Protein AF-0000000084886088 (afdb_homodimer)

Structure (mmCIF, N/CA/C/O backbone):
data_AF-0000000084886088-model_v1
#
loop_
_entity.id
_entity.type
_entity.pdbx_description
1 polymer 'Protein kinase domain-containing protein'
#
loop_
_atom_site.group_PDB
_atom_site.id
_atom_site.type_symbol
_atom_site.label_atom_id
_atom_site.label_alt_id
_atom_site.label_comp_id
_atom_site.label_asym_id
_atom_site.label_entity_id
_atom_site.label_seq_id
_atom_site.pdbx_PDB_ins_code
_atom_site.Cartn_x
_atom_site.Cartn_y
_atom_site.Cartn_z
_atom_site.occupancy
_atom_site.B_iso_or_equiv
_atom_site.auth_seq_id
_atom_site.auth_comp_id
_atom_site.auth_asym_id
_atom_site.auth_atom_id
_atom_site.pdbx_PDB_model_num
ATOM 1 N N . MET A 1 1 ? -26.844 -34.875 -15.969 1 29.02 1 MET A N 1
ATOM 2 C CA . MET A 1 1 ? -25.531 -34.344 -16.359 1 29.02 1 MET A CA 1
ATOM 3 C C . MET A 1 1 ? -24.844 -33.656 -15.188 1 29.02 1 MET A C 1
ATOM 5 O O . MET A 1 1 ? -25.312 -32.625 -14.719 1 29.02 1 MET A O 1
ATOM 9 N N . ALA A 1 2 ? -24.5 -34.438 -14.242 1 31.98 2 ALA A N 1
ATOM 10 C CA . ALA A 1 2 ? -23.875 -34 -13 1 31.98 2 ALA A CA 1
ATOM 11 C C . ALA A 1 2 ? -22.719 -33.031 -13.273 1 31.98 2 ALA A C 1
ATOM 13 O O . ALA A 1 2 ? -21.766 -33.406 -13.969 1 31.98 2 ALA A O 1
ATOM 14 N N . THR A 1 3 ? -23.125 -31.953 -13.703 1 38.62 3 THR A N 1
ATOM 15 C CA . THR A 1 3 ? -22.078 -30.969 -14 1 38.62 3 THR A CA 1
ATOM 16 C C . THR A 1 3 ? -20.969 -31.016 -12.945 1 38.62 3 THR A C 1
ATOM 18 O O . THR A 1 3 ? -21.25 -30.891 -11.75 1 38.62 3 THR A O 1
ATOM 21 N N . LYS A 1 4 ? -20.047 -31.969 -13.102 1 41.41 4 LYS A N 1
ATOM 22 C CA . LYS A 1 4 ? -18.844 -31.969 -12.273 1 41.41 4 LYS A CA 1
ATOM 23 C C . LYS A 1 4 ? -18.344 -30.562 -11.992 1 41.41 4 LYS A C 1
ATOM 25 O O . LYS A 1 4 ? -18.016 -29.828 -12.922 1 41.41 4 LYS A O 1
ATOM 30 N N . ARG A 1 5 ? -19.016 -29.859 -11.164 1 40.84 5 ARG A N 1
ATOM 31 C CA . ARG A 1 5 ? -18.469 -28.641 -10.586 1 40.84 5 ARG A CA 1
ATOM 32 C C . ARG A 1 5 ? -16.953 -28.734 -10.461 1 40.84 5 ARG A C 1
ATOM 34 O O . ARG A 1 5 ? -16.422 -29.766 -10.047 1 40.84 5 ARG A O 1
ATOM 41 N N . PRO A 1 6 ? -16.234 -28.094 -11.383 1 40.72 6 PRO A N 1
ATOM 42 C CA . PRO A 1 6 ? -14.797 -28.203 -11.094 1 40.72 6 PRO A CA 1
ATOM 43 C C . PRO A 1 6 ? -14.492 -28.203 -9.602 1 40.72 6 PRO A C 1
ATOM 45 O O . PRO A 1 6 ? -15.094 -27.422 -8.844 1 40.72 6 PRO A O 1
ATOM 48 N N . LEU A 1 7 ? -14.352 -29.203 -8.844 1 40.66 7 LEU A N 1
ATOM 49 C CA . LEU A 1 7 ? -13.758 -29.297 -7.516 1 40.66 7 LEU A CA 1
ATOM 50 C C . LEU A 1 7 ? -12.648 -28.266 -7.34 1 40.66 7 LEU A C 1
ATOM 52 O O . LEU A 1 7 ? -11.867 -28.344 -6.387 1 40.66 7 LEU A O 1
ATOM 56 N N . PHE A 1 8 ? -12.086 -27.516 -8.281 1 41.94 8 PHE A N 1
ATOM 57 C CA . PHE A 1 8 ? -10.859 -26.719 -8.375 1 41.94 8 PHE A CA 1
ATOM 58 C C . PHE A 1 8 ? -10.828 -25.641 -7.309 1 41.94 8 PHE A C 1
ATOM 60 O O . PHE A 1 8 ? -10.484 -24.484 -7.594 1 41.94 8 PHE A O 1
ATOM 67 N N . HIS A 1 9 ? -11.578 -25.609 -6.371 1 54.09 9 HIS A N 1
ATOM 68 C CA . HIS A 1 9 ? -11.344 -24.719 -5.242 1 54.09 9 HIS A CA 1
ATOM 69 C C . HIS A 1 9 ? -9.844 -24.516 -5.004 1 54.09 9 HIS A C 1
ATOM 71 O O . HIS A 1 9 ? -9.398 -23.391 -4.793 1 54.09 9 HIS A O 1
ATOM 77 N N . GLY A 1 10 ? -9.086 -25.75 -5.027 1 55.69 10 GLY A N 1
ATOM 78 C CA . GLY A 1 10 ? -7.633 -25.781 -4.93 1 55.69 10 GLY A CA 1
ATOM 79 C C . GLY A 1 10 ? -6.941 -24.984 -6.02 1 55.69 10 GLY A C 1
ATOM 80 O O . GLY A 1 10 ? -5.914 -24.344 -5.773 1 55.69 10 GLY A O 1
ATOM 81 N N . ASP A 1 11 ? -7.648 -24.75 -7.195 1 71.19 11 ASP A N 1
ATOM 82 C CA . ASP A 1 11 ? -7.086 -24.078 -8.359 1 71.19 11 ASP A CA 1
ATOM 83 C C . ASP A 1 11 ? -7.094 -22.562 -8.172 1 71.19 11 ASP A C 1
ATOM 85 O O . ASP A 1 11 ? -6.141 -21.875 -8.547 1 71.19 11 ASP A O 1
ATOM 89 N N . SER A 1 12 ? -8.109 -22.219 -7.289 1 78.5 12 SER A N 1
ATOM 90 C CA . SER A 1 12 ? -8.18 -20.781 -7.062 1 78.5 12 SER A CA 1
ATOM 91 C C . SER A 1 12 ? -7.062 -20.312 -6.141 1 78.5 12 SER A C 1
ATOM 93 O O . SER A 1 12 ? -6.445 -19.281 -6.387 1 78.5 12 SER A O 1
ATOM 95 N N . GLU A 1 13 ? -6.805 -21.188 -5.121 1 82.88 13 GLU A N 1
ATOM 96 C CA . GLU A 1 13 ? -5.742 -20.844 -4.184 1 82.88 13 GLU A CA 1
ATOM 97 C C . GLU A 1 13 ? -4.375 -20.859 -4.863 1 82.88 13 GLU A C 1
ATOM 99 O O . GLU A 1 13 ? -3.547 -19.984 -4.637 1 82.88 13 GLU A O 1
ATOM 104 N N . ILE A 1 14 ? -4.191 -21.891 -5.621 1 83.75 14 ILE A N 1
ATOM 105 C CA . ILE A 1 14 ? -2.936 -22 -6.359 1 83.75 14 ILE A CA 1
ATOM 106 C C . ILE A 1 14 ? -2.814 -20.859 -7.359 1 83.75 14 ILE A C 1
ATOM 108 O O . ILE A 1 14 ? -1.748 -20.25 -7.484 1 83.75 14 ILE A O 1
ATOM 112 N N . ASP A 1 15 ? -3.963 -20.609 -8 1 84.44 15 ASP A N 1
ATOM 113 C CA . ASP A 1 15 ? -3.955 -19.5 -8.945 1 84.44 15 ASP A CA 1
ATOM 114 C C . ASP A 1 15 ? -3.566 -18.203 -8.25 1 84.44 15 ASP A C 1
ATOM 116 O O . ASP A 1 15 ? -2.82 -17.391 -8.812 1 84.44 15 ASP A O 1
ATOM 120 N N . GLN A 1 16 ? -4.031 -18.062 -7.098 1 86.19 16 GLN A N 1
ATOM 121 C CA . GLN A 1 16 ? -3.709 -16.875 -6.316 1 86.19 16 GLN A CA 1
ATOM 122 C C . GLN A 1 16 ? -2.23 -16.844 -5.938 1 86.19 16 GLN A C 1
ATOM 124 O O . GLN A 1 16 ? -1.58 -15.797 -6.039 1 86.19 16 GLN A O 1
ATOM 129 N N . LEU A 1 17 ? -1.776 -17.969 -5.574 1 89.25 17 LEU A N 1
ATOM 130 C CA . LEU A 1 17 ? -0.365 -18.062 -5.215 1 89.25 17 LEU A CA 1
ATOM 131 C C . LEU A 1 17 ? 0.52 -17.734 -6.414 1 89.25 17 LEU A C 1
ATOM 133 O O . LEU A 1 17 ? 1.507 -17 -6.281 1 89.25 17 LEU A O 1
ATOM 137 N N . PHE A 1 18 ? 0.152 -18.203 -7.516 1 87.31 18 PHE A N 1
ATOM 138 C CA . PHE A 1 18 ? 0.937 -17.938 -8.719 1 87.31 18 PHE A CA 1
ATOM 139 C C . PHE A 1 18 ? 0.881 -16.469 -9.086 1 87.31 18 PHE A C 1
ATOM 141 O O . PHE A 1 18 ? 1.89 -15.891 -9.5 1 87.31 18 PHE A O 1
ATOM 148 N N . ARG A 1 19 ? -0.238 -15.906 -8.945 1 86.88 19 ARG A N 1
ATOM 149 C CA . ARG A 1 19 ? -0.379 -14.477 -9.211 1 86.88 19 ARG A CA 1
ATOM 150 C C . ARG A 1 19 ? 0.552 -13.664 -8.32 1 86.88 19 ARG A C 1
ATOM 152 O O . ARG A 1 19 ? 1.263 -12.773 -8.797 1 86.88 19 ARG A O 1
ATOM 159 N N . ILE A 1 20 ? 0.584 -13.961 -7.113 1 92.31 20 ILE A N 1
ATOM 160 C CA . ILE A 1 20 ? 1.414 -13.242 -6.148 1 92.31 20 ILE A CA 1
ATOM 161 C C . ILE A 1 20 ? 2.889 -13.461 -6.477 1 92.31 20 ILE A C 1
ATOM 163 O O . ILE A 1 20 ? 3.668 -12.508 -6.527 1 92.31 20 ILE A O 1
ATOM 167 N N . PHE A 1 21 ? 3.211 -14.742 -6.75 1 92.31 21 PHE A N 1
ATOM 168 C CA . PHE A 1 21 ? 4.609 -15.062 -7.012 1 92.31 21 PHE A CA 1
ATOM 169 C C . PHE A 1 21 ? 5.078 -14.406 -8.305 1 92.31 21 PHE A C 1
ATOM 171 O O . PHE A 1 21 ? 6.234 -13.984 -8.406 1 92.31 21 PHE A O 1
ATOM 178 N N . ARG A 1 22 ? 4.238 -14.336 -9.234 1 90.56 22 ARG A N 1
ATOM 179 C CA . ARG A 1 22 ? 4.59 -13.688 -10.492 1 90.56 22 ARG A CA 1
ATOM 180 C C . ARG A 1 22 ? 4.871 -12.203 -10.297 1 90.56 22 ARG A C 1
ATOM 182 O O . ARG A 1 22 ? 5.816 -11.664 -10.875 1 90.56 22 ARG A O 1
ATOM 189 N N . VAL A 1 23 ? 4.07 -11.594 -9.555 1 93.88 23 VAL A N 1
ATOM 190 C CA . VAL A 1 23 ? 4.168 -10.148 -9.367 1 93.88 23 VAL A CA 1
ATOM 191 C C . VAL A 1 23 ? 5.309 -9.828 -8.398 1 93.88 23 VAL A C 1
ATOM 193 O O . VAL A 1 23 ? 6.086 -8.898 -8.633 1 93.88 23 VAL A O 1
ATOM 196 N N . LEU A 1 24 ? 5.473 -10.641 -7.332 1 95 24 LEU A N 1
ATOM 197 C CA . LEU A 1 24 ? 6.379 -10.25 -6.258 1 95 24 LEU A CA 1
ATOM 198 C C . LEU A 1 24 ? 7.641 -11.109 -6.27 1 95 24 LEU A C 1
ATOM 200 O O . LEU A 1 24 ? 8.609 -10.797 -5.578 1 95 24 LEU A O 1
ATOM 204 N N . GLY A 1 25 ? 7.605 -12.141 -7.031 1 93.81 25 GLY A N 1
ATOM 205 C CA . GLY A 1 25 ? 8.664 -13.133 -6.988 1 93.81 25 GLY A CA 1
ATOM 206 C C . GLY A 1 25 ? 8.359 -14.289 -6.059 1 93.81 25 GLY A C 1
ATOM 207 O O . GLY A 1 25 ? 7.637 -14.133 -5.074 1 93.81 25 GLY A O 1
ATOM 208 N N . THR A 1 26 ? 8.828 -15.414 -6.434 1 94.25 26 THR A N 1
ATOM 209 C CA . THR A 1 26 ? 8.641 -16.594 -5.586 1 94.25 26 THR A CA 1
ATOM 210 C C . THR A 1 26 ? 9.414 -16.438 -4.281 1 94.25 26 THR A C 1
ATOM 212 O O . THR A 1 26 ? 10.641 -16.328 -4.293 1 94.25 26 THR A O 1
ATOM 215 N N . PRO A 1 27 ? 8.719 -16.516 -3.197 1 93.88 27 PRO A N 1
ATOM 216 C CA . PRO A 1 27 ? 9.414 -16.281 -1.93 1 93.88 27 PRO A CA 1
ATOM 217 C C . PRO A 1 27 ? 10.117 -17.547 -1.407 1 93.88 27 PRO A C 1
ATOM 219 O O . PRO A 1 27 ? 9.75 -18.656 -1.788 1 93.88 27 PRO A O 1
ATOM 222 N N . THR A 1 28 ? 11.148 -17.328 -0.635 1 93 28 THR A N 1
ATOM 223 C CA . THR A 1 28 ? 11.711 -18.359 0.225 1 93 28 THR A CA 1
ATOM 224 C C . THR A 1 28 ? 11.102 -18.281 1.623 1 93 28 THR A C 1
ATOM 226 O O . THR A 1 28 ? 10.344 -17.375 1.933 1 93 28 THR A O 1
ATOM 229 N N . ASP A 1 29 ? 11.5 -19.219 2.422 1 93.06 29 ASP A N 1
ATOM 230 C CA . ASP A 1 29 ? 11 -19.219 3.791 1 93.06 29 ASP A CA 1
ATOM 231 C C . ASP A 1 29 ? 11.523 -18.016 4.578 1 93.06 29 ASP A C 1
ATOM 233 O O . ASP A 1 29 ? 10.906 -17.594 5.555 1 93.06 29 ASP A O 1
ATOM 237 N N . ASP A 1 30 ? 12.578 -17.406 4.172 1 93.56 30 ASP A N 1
ATOM 238 C CA . ASP A 1 30 ? 13.117 -16.219 4.824 1 93.56 30 ASP A CA 1
ATOM 239 C C . ASP A 1 30 ? 12.242 -15 4.559 1 93.56 30 ASP A C 1
ATOM 241 O O . ASP A 1 30 ? 12.102 -14.133 5.422 1 93.56 30 ASP A O 1
ATOM 245 N N . ILE A 1 31 ? 11.633 -14.984 3.43 1 90.94 31 ILE A N 1
ATOM 246 C CA . ILE A 1 31 ? 10.852 -13.828 2.982 1 90.94 31 ILE A CA 1
ATOM 247 C C . ILE A 1 31 ? 9.406 -13.984 3.443 1 90.94 31 ILE A C 1
ATOM 249 O O . ILE A 1 31 ? 8.797 -13.023 3.924 1 90.94 31 ILE A O 1
ATOM 253 N N . TRP A 1 32 ? 8.969 -15.156 3.266 1 92.88 32 TRP A N 1
ATOM 254 C CA . TRP A 1 32 ? 7.621 -15.508 3.693 1 92.88 32 TRP A CA 1
ATOM 255 C C . TRP A 1 32 ? 7.621 -16.797 4.5 1 92.88 32 TRP A C 1
ATOM 257 O O . TRP A 1 32 ? 7.445 -17.891 3.943 1 92.88 32 TRP A O 1
ATOM 267 N N . PRO A 1 33 ? 7.75 -16.609 5.754 1 91.19 33 PRO A N 1
ATOM 268 C CA . PRO A 1 33 ? 7.867 -17.797 6.594 1 91.19 33 PRO A CA 1
ATOM 269 C C . PRO A 1 33 ? 6.656 -18.719 6.473 1 91.19 33 PRO A C 1
ATOM 271 O O . PRO A 1 33 ? 5.52 -18.297 6.688 1 91.19 33 PRO A O 1
ATOM 274 N N . GLY A 1 34 ? 6.922 -20.062 6.145 1 90.56 34 GLY A N 1
ATOM 275 C CA . GLY A 1 34 ? 5.863 -21.047 6.043 1 90.56 34 GLY A CA 1
ATOM 276 C C . GLY A 1 34 ? 5.344 -21.234 4.629 1 90.56 34 GLY A C 1
ATOM 277 O O . GLY A 1 34 ? 4.43 -22.031 4.395 1 90.56 34 GLY A O 1
ATOM 278 N N . VAL A 1 35 ? 5.914 -20.453 3.758 1 90.25 35 VAL A N 1
ATOM 279 C CA . VAL A 1 35 ? 5.414 -20.5 2.387 1 90.25 35 VAL A CA 1
ATOM 280 C C . VAL A 1 35 ? 5.535 -21.922 1.84 1 90.25 35 VAL A C 1
ATOM 282 O O . VAL A 1 35 ? 4.637 -22.406 1.147 1 90.25 35 VAL A O 1
ATOM 285 N N . THR A 1 36 ? 6.562 -22.672 2.174 1 90.06 36 THR A N 1
ATOM 286 C CA . THR A 1 36 ? 6.793 -24.016 1.646 1 90.06 36 THR A CA 1
ATOM 287 C C . THR A 1 36 ? 5.945 -25.031 2.389 1 90.06 36 THR A C 1
ATOM 289 O O . THR A 1 36 ? 5.902 -26.203 2.004 1 90.06 36 THR A O 1
ATOM 292 N N . GLN A 1 37 ? 5.293 -24.594 3.406 1 91.62 37 GLN A N 1
ATOM 293 C CA . GLN A 1 37 ? 4.449 -25.484 4.188 1 91.62 37 GLN A CA 1
ATOM 294 C C . GLN A 1 37 ? 2.979 -25.328 3.809 1 91.62 37 GLN A C 1
ATOM 296 O O . GLN A 1 37 ? 2.119 -26.047 4.332 1 91.62 37 GLN A O 1
ATOM 301 N N . LEU A 1 38 ? 2.809 -24.438 2.979 1 87.5 38 LEU A N 1
ATOM 302 C CA . LEU A 1 38 ? 1.43 -24.25 2.537 1 87.5 38 LEU A CA 1
ATOM 303 C C . LEU A 1 38 ? 0.883 -25.531 1.908 1 87.5 38 LEU A C 1
ATOM 305 O O . LEU A 1 38 ? 1.614 -26.266 1.23 1 87.5 38 LEU A O 1
ATOM 309 N N . LYS A 1 39 ? -0.358 -25.828 2.135 1 86.06 39 LYS A N 1
ATOM 310 C CA . LYS A 1 39 ? -1.009 -27.062 1.687 1 86.06 39 LYS A CA 1
ATOM 311 C C . LYS A 1 39 ? -0.862 -27.234 0.178 1 86.06 39 LYS A C 1
ATOM 313 O O . LYS A 1 39 ? -0.61 -28.344 -0.297 1 86.06 39 LYS A O 1
ATOM 318 N N . ASP A 1 40 ? -0.933 -26.172 -0.589 1 81 40 ASP A N 1
ATOM 319 C CA . ASP A 1 40 ? -0.96 -26.281 -2.045 1 81 40 ASP A CA 1
ATOM 320 C C . ASP A 1 40 ? 0.394 -25.922 -2.648 1 81 40 ASP A C 1
ATOM 322 O O . ASP A 1 40 ? 0.543 -25.875 -3.871 1 81 40 ASP A O 1
ATOM 326 N N . TYR A 1 41 ? 1.277 -25.734 -1.792 1 85.19 41 TYR A N 1
ATOM 327 C CA . TYR A 1 41 ? 2.59 -25.375 -2.326 1 85.19 41 TYR A CA 1
ATOM 328 C C . TYR A 1 41 ? 3.314 -26.609 -2.842 1 85.19 41 TYR A C 1
ATOM 330 O O . TYR A 1 41 ? 3.346 -27.656 -2.17 1 85.19 41 TYR A O 1
ATOM 338 N N . LYS A 1 42 ? 3.846 -26.531 -4.047 1 84.31 42 LYS A N 1
ATOM 339 C CA . LYS A 1 42 ? 4.668 -27.594 -4.629 1 84.31 42 LYS A CA 1
ATOM 340 C C . LYS A 1 42 ? 6.008 -27.047 -5.113 1 84.31 42 LYS A C 1
ATOM 342 O O . LYS A 1 42 ? 6.07 -25.938 -5.664 1 84.31 42 LYS A O 1
ATOM 347 N N . GLN A 1 43 ? 7.031 -27.891 -4.93 1 84.25 43 GLN A N 1
ATOM 348 C CA . GLN A 1 43 ? 8.367 -27.484 -5.344 1 84.25 43 GLN A CA 1
ATOM 349 C C . GLN A 1 43 ? 8.477 -27.406 -6.867 1 84.25 43 GLN A C 1
ATOM 351 O O . GLN A 1 43 ? 9.375 -26.75 -7.398 1 84.25 43 GLN A O 1
ATOM 356 N N . THR A 1 44 ? 7.531 -28.062 -7.527 1 85.62 44 THR A N 1
ATOM 357 C CA . THR A 1 44 ? 7.582 -28.109 -8.984 1 85.62 44 THR A CA 1
ATOM 358 C C . THR A 1 44 ? 6.91 -26.891 -9.594 1 85.62 44 THR A C 1
ATOM 360 O O . THR A 1 44 ? 6.918 -26.703 -10.812 1 85.62 44 THR A O 1
ATOM 363 N N . PHE A 1 45 ? 6.375 -26.016 -8.766 1 84.25 45 PHE A N 1
ATOM 364 C CA . PHE A 1 45 ? 5.734 -24.797 -9.258 1 84.25 45 PHE A CA 1
ATOM 365 C C . PHE A 1 45 ? 6.746 -23.906 -9.969 1 84.25 45 PHE A C 1
ATOM 367 O O . PHE A 1 45 ? 7.918 -23.859 -9.594 1 84.25 45 PHE A O 1
ATOM 374 N N . PRO A 1 46 ? 6.184 -23.25 -11.031 1 88.75 46 PRO A N 1
ATOM 375 C CA . PRO A 1 46 ? 7.043 -22.219 -11.602 1 88.75 46 PRO A CA 1
ATOM 376 C C . PRO A 1 46 ? 7.562 -21.234 -10.562 1 88.75 46 PRO A C 1
ATOM 378 O O . PRO A 1 46 ? 6.836 -20.875 -9.625 1 88.75 46 PRO A O 1
ATOM 381 N N . LYS A 1 47 ? 8.836 -20.875 -10.75 1 90.94 47 LYS A N 1
ATOM 382 C CA . LYS A 1 47 ? 9.453 -19.922 -9.852 1 90.94 47 LYS A CA 1
ATOM 383 C C . LYS A 1 47 ? 9.875 -18.656 -10.602 1 90.94 47 LYS A C 1
ATOM 385 O O . LYS A 1 47 ? 10.414 -18.734 -11.711 1 90.94 47 LYS A O 1
ATOM 390 N N . TRP A 1 48 ? 9.516 -17.547 -10.008 1 92 48 TRP A N 1
ATOM 391 C CA . TRP A 1 48 ? 9.938 -16.234 -10.508 1 92 48 TRP A CA 1
ATOM 392 C C . TRP A 1 48 ? 10.992 -15.617 -9.602 1 92 48 TRP A C 1
ATOM 394 O O . TRP A 1 48 ? 10.758 -15.43 -8.406 1 92 48 TRP A O 1
ATOM 404 N N . LYS A 1 49 ? 12.141 -15.297 -10.102 1 86.75 49 LYS A N 1
ATOM 405 C CA . LYS A 1 49 ? 13.234 -14.758 -9.305 1 86.75 49 LYS A CA 1
ATOM 406 C C . LYS A 1 49 ? 12.93 -13.336 -8.836 1 86.75 49 LYS A C 1
ATOM 408 O O . LYS A 1 49 ? 13.141 -13.008 -7.668 1 86.75 49 LYS A O 1
ATOM 413 N N . LYS A 1 50 ? 12.531 -12.531 -9.836 1 86.56 50 LYS A N 1
ATOM 414 C CA . LYS A 1 50 ? 12.141 -11.164 -9.516 1 86.56 50 LYS A CA 1
ATOM 415 C C . LYS A 1 50 ? 10.68 -10.914 -9.898 1 86.56 50 LYS A C 1
ATOM 417 O O . LYS A 1 50 ? 10.211 -11.398 -10.93 1 86.56 50 LYS A O 1
ATOM 422 N N . GLY A 1 51 ? 10.148 -10.234 -9.102 1 85.94 51 GLY A N 1
ATOM 423 C CA . GLY A 1 51 ? 8.766 -9.891 -9.422 1 85.94 51 GLY A CA 1
ATOM 424 C C . GLY A 1 51 ? 8.641 -8.961 -10.609 1 85.94 51 GLY A C 1
ATOM 425 O O . GLY A 1 51 ? 9.617 -8.312 -11 1 85.94 51 GLY A O 1
ATOM 426 N N . SER A 1 52 ? 7.539 -8.969 -11.25 1 89.38 52 SER A N 1
ATOM 427 C CA . SER A 1 52 ? 7.25 -8.141 -12.422 1 89.38 52 SER A CA 1
ATOM 428 C C . SER A 1 52 ? 6.23 -7.055 -12.086 1 89.38 52 SER A C 1
ATOM 430 O O . SER A 1 52 ? 5.352 -6.75 -12.898 1 89.38 52 SER A O 1
ATOM 432 N N . LEU A 1 53 ? 6.395 -6.527 -10.922 1 92.38 53 LEU A N 1
ATOM 433 C CA . LEU A 1 53 ? 5.402 -5.527 -10.531 1 92.38 53 LEU A CA 1
ATOM 434 C C . LEU A 1 53 ? 5.301 -4.426 -11.578 1 92.38 53 LEU A C 1
ATOM 436 O O . LEU A 1 53 ? 4.199 -3.998 -11.93 1 92.38 53 LEU A O 1
ATOM 440 N N . CYS A 1 54 ? 6.398 -3.996 -12.109 1 88.69 54 CYS A N 1
ATOM 441 C CA . CYS A 1 54 ? 6.438 -2.938 -13.109 1 88.69 54 CYS A CA 1
ATOM 442 C C . CYS A 1 54 ? 5.617 -3.312 -14.336 1 88.69 54 CYS A C 1
ATOM 444 O O . CYS A 1 54 ? 4.961 -2.457 -14.93 1 88.69 54 CYS A O 1
ATOM 446 N N . ASP A 1 55 ? 5.617 -4.578 -14.641 1 87.62 55 ASP A N 1
ATOM 447 C CA . ASP A 1 55 ? 4.898 -5.059 -15.82 1 87.62 55 ASP A CA 1
ATOM 448 C C . ASP A 1 55 ? 3.424 -5.289 -15.508 1 87.62 55 ASP A C 1
ATOM 450 O O . ASP A 1 55 ? 2.605 -5.426 -16.422 1 87.62 55 ASP A O 1
ATOM 454 N N . SER A 1 56 ? 3.182 -5.309 -14.312 1 87.25 56 SER A N 1
ATOM 455 C CA . SER A 1 56 ? 1.84 -5.699 -13.891 1 87.25 56 SER A CA 1
ATOM 456 C C . SER A 1 56 ? 0.972 -4.477 -13.617 1 87.25 56 SER A C 1
ATOM 458 O O . SER A 1 56 ? -0.23 -4.605 -13.375 1 87.25 56 SER A O 1
ATOM 460 N N . VAL A 1 57 ? 1.623 -3.383 -13.555 1 87.06 57 VAL A N 1
ATOM 461 C CA . VAL A 1 57 ? 0.879 -2.178 -13.203 1 87.06 57 VAL A CA 1
ATOM 462 C C . VAL A 1 57 ? 0.726 -1.288 -14.438 1 87.06 57 VAL A C 1
ATOM 464 O O . VAL A 1 57 ? 1.574 -1.304 -15.336 1 87.06 57 VAL A O 1
ATOM 467 N N . LYS A 1 58 ? -0.432 -0.603 -14.461 1 76.81 58 LYS A N 1
ATOM 468 C CA . LYS A 1 58 ? -0.723 0.315 -15.562 1 76.81 58 LYS A CA 1
ATOM 469 C C . LYS A 1 58 ? -0.701 1.765 -15.086 1 76.81 58 LYS A C 1
ATOM 471 O O . LYS A 1 58 ? -1.165 2.068 -13.984 1 76.81 58 LYS A O 1
ATOM 476 N N . ASN A 1 59 ? -0.117 2.617 -15.922 1 79.56 59 ASN A N 1
ATOM 477 C CA . ASN A 1 59 ? -0.215 4.062 -15.75 1 79.56 59 ASN A CA 1
ATOM 478 C C . ASN A 1 59 ? 0.374 4.508 -14.414 1 79.56 59 ASN A C 1
ATOM 480 O O . ASN A 1 59 ? -0.189 5.371 -13.742 1 79.56 59 ASN A O 1
ATOM 484 N N . LEU A 1 60 ? 1.335 3.811 -14.031 1 86.38 60 LEU A N 1
ATOM 485 C CA . LEU A 1 60 ? 2.016 4.195 -12.797 1 86.38 60 LEU A CA 1
ATOM 486 C C . LEU A 1 60 ? 3.484 4.504 -13.062 1 86.38 60 LEU A C 1
ATOM 488 O O . LEU A 1 60 ? 4.184 3.717 -13.695 1 86.38 60 LEU A O 1
ATOM 492 N N . GLY A 1 61 ? 3.912 5.664 -12.742 1 89.5 61 GLY A N 1
ATOM 493 C CA . GLY A 1 61 ? 5.305 6.043 -12.914 1 89.5 61 GLY A CA 1
ATOM 494 C C . GLY A 1 61 ? 6.242 5.316 -11.969 1 89.5 61 GLY A C 1
ATOM 495 O O . GLY A 1 61 ? 5.809 4.465 -11.188 1 89.5 61 GLY A O 1
ATOM 496 N N . GLU A 1 62 ? 7.5 5.629 -12.055 1 92.81 62 GLU A N 1
ATOM 497 C CA . GLU A 1 62 ? 8.547 4.957 -11.289 1 92.81 62 GLU A CA 1
ATOM 498 C C . GLU A 1 62 ? 8.312 5.109 -9.781 1 92.81 62 GLU A C 1
ATOM 500 O O . GLU A 1 62 ? 8.461 4.145 -9.031 1 92.81 62 GLU A O 1
ATOM 505 N N . ASP A 1 63 ? 7.934 6.289 -9.375 1 93.88 63 ASP A N 1
ATOM 506 C CA . ASP A 1 63 ? 7.688 6.523 -7.953 1 93.88 63 ASP A CA 1
ATOM 507 C C . ASP A 1 63 ? 6.473 5.734 -7.469 1 93.88 63 ASP A C 1
ATOM 509 O O . ASP A 1 63 ? 6.469 5.219 -6.352 1 93.88 63 ASP A O 1
ATOM 513 N N . GLY A 1 64 ? 5.488 5.719 -8.273 1 94.12 64 GLY A N 1
ATOM 514 C CA . GLY A 1 64 ? 4.309 4.949 -7.91 1 94.12 64 GLY A CA 1
ATOM 515 C C . GLY A 1 64 ? 4.586 3.463 -7.781 1 94.12 64 GLY A C 1
ATOM 516 O O . GLY A 1 64 ? 4.102 2.816 -6.848 1 94.12 64 GLY A O 1
ATOM 517 N N . ILE A 1 65 ? 5.395 2.969 -8.711 1 94.44 65 ILE A N 1
ATOM 518 C CA . ILE A 1 65 ? 5.773 1.561 -8.672 1 94.44 65 ILE A CA 1
ATOM 519 C C . ILE A 1 65 ? 6.594 1.284 -7.414 1 94.44 65 ILE A C 1
ATOM 521 O O . ILE A 1 65 ? 6.379 0.279 -6.73 1 94.44 65 ILE A O 1
ATOM 525 N N . ASP A 1 66 ? 7.508 2.158 -7.148 1 96.38 66 ASP A N 1
ATOM 526 C CA . ASP A 1 66 ? 8.328 1.996 -5.949 1 96.38 66 ASP A CA 1
ATOM 527 C C . ASP A 1 66 ? 7.461 1.995 -4.688 1 96.38 66 ASP A C 1
ATOM 529 O O . ASP A 1 66 ? 7.641 1.153 -3.807 1 96.38 66 ASP A O 1
ATOM 533 N N . LEU A 1 67 ? 6.527 2.918 -4.578 1 96.38 67 LEU A N 1
ATOM 534 C CA . LEU A 1 67 ? 5.617 2.984 -3.439 1 96.38 67 LEU A CA 1
ATOM 535 C C . LEU A 1 67 ? 4.812 1.693 -3.311 1 96.38 67 LEU A C 1
ATOM 537 O O . LEU A 1 67 ? 4.723 1.12 -2.223 1 96.38 67 LEU A O 1
ATOM 541 N N . LEU A 1 68 ? 4.309 1.277 -4.418 1 96.19 68 LEU A N 1
ATOM 542 C CA . LEU A 1 68 ? 3.477 0.079 -4.402 1 96.19 68 LEU A CA 1
ATOM 543 C C . LEU A 1 68 ? 4.293 -1.144 -3.992 1 96.19 68 LEU A C 1
ATOM 545 O O . LEU A 1 68 ? 3.799 -2.008 -3.262 1 96.19 68 LEU A O 1
ATOM 549 N N . ALA A 1 69 ? 5.473 -1.257 -4.461 1 96.69 69 ALA A N 1
ATOM 550 C CA . ALA A 1 69 ? 6.359 -2.355 -4.086 1 96.69 69 ALA A CA 1
ATOM 551 C C . ALA A 1 69 ? 6.57 -2.402 -2.576 1 96.69 69 ALA A C 1
ATOM 553 O O . ALA A 1 69 ? 6.598 -3.482 -1.98 1 96.69 69 ALA A O 1
ATOM 554 N N . LYS A 1 70 ? 6.66 -1.29 -2 1 97.81 70 LYS A N 1
ATOM 555 C CA . LYS A 1 70 ? 6.887 -1.209 -0.56 1 97.81 70 LYS A CA 1
ATOM 556 C C . LYS A 1 70 ? 5.609 -1.532 0.214 1 97.81 70 LYS A C 1
ATOM 558 O O . LYS A 1 70 ? 5.672 -2.025 1.342 1 97.81 70 LYS A O 1
ATOM 563 N N . CYS A 1 71 ? 4.551 -1.243 -0.388 1 97.75 71 CYS A N 1
ATOM 564 C CA . CYS A 1 71 ? 3.26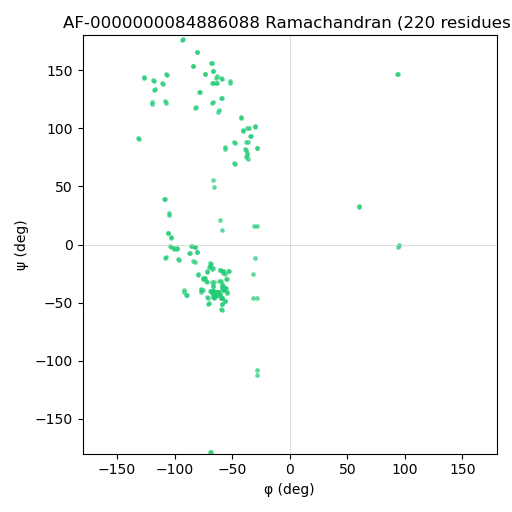6 -1.555 0.228 1 97.75 71 CYS A CA 1
ATOM 565 C C . CYS A 1 71 ? 2.98 -3.051 0.168 1 97.75 71 CYS A C 1
ATOM 567 O O . CYS A 1 71 ? 2.305 -3.594 1.044 1 97.75 71 CYS A O 1
ATOM 569 N N . LEU A 1 72 ? 3.469 -3.768 -0.795 1 96.75 72 LEU A N 1
ATOM 570 C CA . LEU A 1 72 ? 3.053 -5.137 -1.076 1 96.75 72 LEU A CA 1
ATOM 571 C C . LEU A 1 72 ? 4.113 -6.133 -0.615 1 96.75 72 LEU A C 1
ATOM 573 O O . LEU A 1 72 ? 4.172 -7.258 -1.114 1 96.75 72 LEU A O 1
ATOM 577 N N . VAL A 1 73 ? 4.883 -5.793 0.315 1 95.56 73 VAL A N 1
ATOM 578 C CA . VAL A 1 73 ? 5.863 -6.715 0.873 1 95.56 73 VAL A CA 1
ATOM 579 C C . VAL A 1 73 ? 5.148 -7.859 1.591 1 95.56 73 VAL A C 1
ATOM 581 O O . VAL A 1 73 ? 4.164 -7.633 2.297 1 95.56 73 VAL A O 1
ATOM 584 N N . TYR A 1 74 ? 5.688 -9.148 1.403 1 93.75 74 TYR A N 1
ATOM 585 C CA . TYR A 1 74 ? 5.07 -10.344 1.961 1 93.75 74 TYR A CA 1
ATOM 586 C C . TYR A 1 74 ? 4.906 -10.219 3.471 1 93.75 74 TYR A C 1
ATOM 588 O O . TYR A 1 74 ? 3.842 -10.523 4.012 1 93.75 74 TYR A O 1
ATOM 596 N N . ASN A 1 75 ? 5.965 -9.828 4.098 1 92.62 75 ASN A N 1
ATOM 597 C CA . ASN A 1 75 ? 5.953 -9.695 5.551 1 92.62 75 ASN A CA 1
ATOM 598 C C . ASN A 1 75 ? 5.328 -8.367 5.984 1 92.62 75 ASN A C 1
ATOM 600 O O . ASN A 1 75 ? 5.879 -7.301 5.723 1 92.62 75 ASN A O 1
ATOM 604 N N . PRO A 1 76 ? 4.285 -8.469 6.684 1 93.81 76 PRO A N 1
ATOM 605 C CA . PRO A 1 76 ? 3.604 -7.227 7.066 1 93.81 76 PRO A CA 1
ATOM 606 C C . PRO A 1 76 ? 4.48 -6.309 7.91 1 93.81 76 PRO A C 1
ATOM 608 O O . PRO A 1 76 ? 4.344 -5.086 7.848 1 93.81 76 PRO A O 1
ATOM 611 N N . ALA A 1 77 ? 5.371 -6.902 8.703 1 92.44 77 ALA A N 1
ATOM 612 C CA . ALA A 1 77 ? 6.227 -6.109 9.586 1 92.44 77 ALA A CA 1
ATOM 613 C C . ALA A 1 77 ? 7.242 -5.301 8.789 1 92.44 77 ALA A C 1
ATOM 615 O O . ALA A 1 77 ? 7.824 -4.34 9.297 1 92.44 77 ALA A O 1
ATOM 616 N N . LYS A 1 78 ? 7.441 -5.633 7.543 1 94.62 78 LYS A N 1
ATOM 617 C CA . LYS A 1 78 ? 8.422 -4.957 6.695 1 94.62 78 LYS A CA 1
ATOM 618 C C . LYS A 1 78 ? 7.738 -4.004 5.719 1 94.62 78 LYS A C 1
ATOM 620 O O . LYS A 1 78 ? 8.406 -3.346 4.914 1 94.62 78 LYS A O 1
ATOM 625 N N . ARG A 1 79 ? 6.395 -3.977 5.781 1 96.62 79 ARG A N 1
ATOM 626 C CA . ARG A 1 79 ? 5.641 -3.096 4.898 1 96.62 79 ARG A CA 1
ATOM 627 C C . ARG A 1 79 ? 5.762 -1.641 5.34 1 96.62 79 ARG A C 1
ATOM 629 O O . ARG A 1 79 ? 5.871 -1.356 6.531 1 96.62 79 ARG A O 1
ATOM 636 N N . ILE A 1 80 ? 5.742 -0.831 4.371 1 97.44 80 ILE A N 1
ATOM 637 C CA . ILE A 1 80 ? 5.801 0.604 4.633 1 97.44 80 ILE A CA 1
ATOM 638 C C . ILE A 1 80 ? 4.559 1.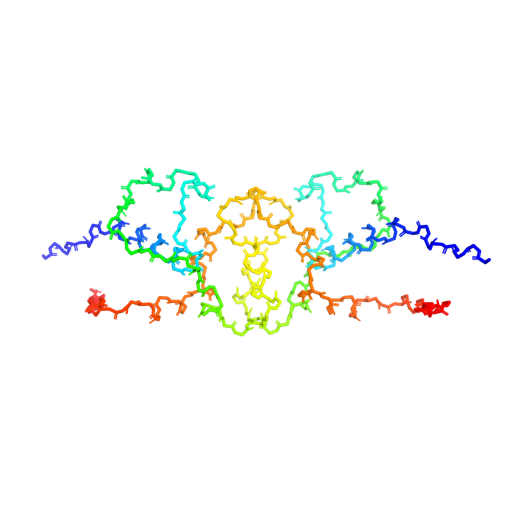035 5.41 1 97.44 80 ILE A C 1
ATOM 640 O O . ILE A 1 80 ? 3.455 0.553 5.145 1 97.44 80 ILE A O 1
ATOM 644 N N . SER A 1 81 ? 4.754 1.908 6.387 1 94.75 81 SER A N 1
ATOM 645 C CA . SER A 1 81 ? 3.623 2.471 7.117 1 94.75 81 SER A CA 1
ATOM 646 C C . SER A 1 81 ? 2.971 3.604 6.332 1 94.75 81 SER A C 1
ATOM 648 O O . SER A 1 81 ? 3.584 4.176 5.43 1 94.75 81 SER A O 1
ATOM 650 N N . ALA A 1 82 ? 1.786 3.977 6.766 1 93.56 82 ALA A N 1
ATOM 651 C CA . ALA A 1 82 ? 1.104 5.105 6.141 1 93.56 82 ALA A CA 1
ATOM 652 C C . ALA A 1 82 ? 1.902 6.395 6.316 1 93.56 82 ALA A C 1
ATOM 654 O O . ALA A 1 82 ? 2.018 7.195 5.387 1 93.56 82 ALA A O 1
ATOM 655 N N . LYS A 1 83 ? 2.443 6.566 7.496 1 91.06 83 LYS A N 1
ATOM 656 C CA . LYS A 1 83 ? 3.24 7.754 7.789 1 91.06 83 LYS A CA 1
ATOM 657 C C . LYS A 1 83 ? 4.434 7.863 6.848 1 91.06 83 LYS A C 1
ATOM 659 O O . LYS A 1 83 ? 4.645 8.906 6.219 1 91.06 83 LYS A O 1
ATOM 664 N N . VAL A 1 84 ? 5.145 6.82 6.754 1 94.56 84 VAL A N 1
ATOM 665 C CA . VAL A 1 84 ? 6.332 6.836 5.902 1 94.56 84 VAL A CA 1
ATOM 666 C C . VAL A 1 84 ? 5.91 6.918 4.438 1 94.56 84 VAL A C 1
ATOM 668 O O . VAL A 1 84 ? 6.543 7.625 3.643 1 94.56 84 VAL A O 1
ATOM 671 N N . ALA A 1 85 ? 4.852 6.203 4.062 1 96.38 85 ALA A N 1
ATOM 672 C CA . ALA A 1 85 ? 4.359 6.207 2.689 1 96.38 85 ALA A CA 1
ATOM 673 C C . ALA A 1 85 ? 4.023 7.625 2.232 1 96.38 85 ALA A C 1
ATOM 675 O O . ALA A 1 85 ? 4.34 8.016 1.104 1 96.38 85 ALA A O 1
ATOM 676 N N . LEU A 1 86 ? 3.467 8.398 3.152 1 93.75 86 LEU A N 1
ATOM 677 C CA . LEU A 1 86 ? 3.004 9.727 2.754 1 93.75 86 LEU A CA 1
ATOM 678 C C . LEU A 1 86 ? 4.156 10.727 2.752 1 93.75 86 LEU A C 1
ATOM 680 O O . LEU A 1 86 ? 3.986 11.867 2.336 1 93.75 86 LEU A O 1
ATOM 684 N N . SER A 1 87 ? 5.328 10.297 3.125 1 92.25 87 SER A N 1
ATOM 685 C CA . SER A 1 87 ? 6.551 11.07 2.943 1 92.25 87 SER A CA 1
ATOM 686 C C . SER A 1 87 ? 7.301 10.633 1.69 1 92.25 87 SER A C 1
ATOM 688 O O . SER A 1 87 ? 8.344 11.195 1.354 1 92.25 8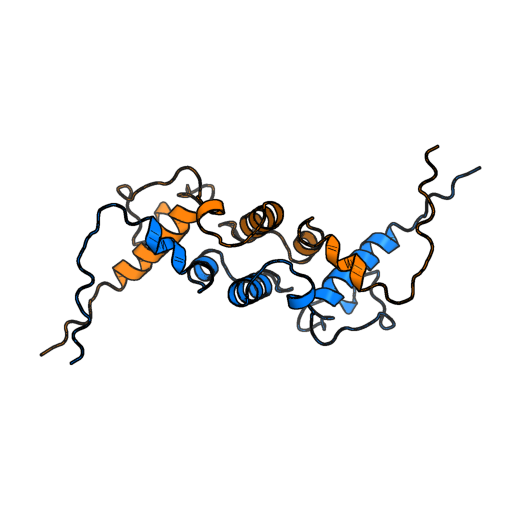7 SER A O 1
ATOM 690 N N . HIS A 1 88 ? 6.812 9.633 1.027 1 94.75 88 HIS A N 1
ATOM 691 C CA . HIS A 1 88 ? 7.418 9.094 -0.185 1 94.75 88 HIS A CA 1
ATOM 692 C C . HIS A 1 88 ? 7.34 10.094 -1.333 1 94.75 88 HIS A C 1
ATOM 694 O O . HIS A 1 88 ? 6.359 10.836 -1.453 1 94.75 88 HIS A O 1
ATOM 700 N N . PRO A 1 89 ? 8.297 10.07 -2.225 1 93.88 89 PRO A N 1
ATOM 701 C CA . PRO A 1 89 ? 8.336 11.031 -3.334 1 93.88 89 PRO A CA 1
ATOM 702 C C . PRO A 1 89 ? 7.082 10.977 -4.203 1 93.88 89 PRO A C 1
ATOM 704 O O . PRO A 1 89 ? 6.754 11.961 -4.875 1 93.88 89 PRO A O 1
ATOM 707 N N . TYR A 1 90 ? 6.398 9.961 -4.227 1 92 90 TYR A N 1
ATOM 708 C CA . TYR A 1 90 ? 5.168 9.828 -4.996 1 92 90 TYR A CA 1
ATOM 709 C C . TYR A 1 90 ? 4.18 10.93 -4.637 1 92 90 TYR A C 1
ATOM 711 O O . TYR A 1 90 ? 3.42 11.398 -5.488 1 92 90 TYR A O 1
ATOM 719 N N . PHE A 1 91 ? 4.238 11.414 -3.385 1 91.69 91 PHE A N 1
ATOM 720 C CA . PHE A 1 91 ? 3.264 12.375 -2.885 1 91.69 91 PHE A CA 1
ATOM 721 C C . PHE A 1 91 ? 3.875 13.773 -2.801 1 91.69 91 PHE A C 1
ATOM 723 O O . PHE A 1 91 ? 3.322 14.656 -2.15 1 91.69 91 PHE A O 1
ATOM 730 N N . ASP A 1 92 ? 4.988 14 -3.312 1 85.38 92 ASP A N 1
ATOM 731 C CA . ASP A 1 92 ? 5.691 15.273 -3.191 1 85.38 92 ASP A CA 1
ATOM 732 C C . ASP A 1 92 ? 4.871 16.406 -3.789 1 85.38 92 ASP A C 1
ATOM 734 O O . ASP A 1 92 ? 5.039 17.578 -3.402 1 85.38 92 ASP A O 1
ATOM 738 N N . ASP A 1 93 ? 3.986 16.172 -4.621 1 75.38 93 ASP A N 1
ATOM 739 C CA . ASP A 1 93 ? 3.229 17.25 -5.238 1 75.38 93 ASP A CA 1
ATOM 740 C C . ASP A 1 93 ? 2.016 17.625 -4.387 1 75.38 93 ASP A C 1
ATOM 742 O O . ASP A 1 93 ? 1.259 18.531 -4.738 1 75.38 93 ASP A O 1
ATOM 746 N N . LEU A 1 94 ? 1.701 16.875 -3.316 1 69 94 LEU A N 1
ATOM 747 C CA . LEU A 1 94 ? 0.579 17.172 -2.43 1 69 94 LEU A CA 1
ATOM 748 C C . LEU A 1 94 ? 0.717 18.562 -1.81 1 69 94 LEU A C 1
ATOM 750 O O . LEU A 1 94 ? -0.272 19.281 -1.668 1 69 94 LEU A O 1
ATOM 754 N N . ASP A 1 95 ? 1.789 18.859 -1.127 1 56.66 95 ASP A N 1
ATOM 755 C CA . ASP A 1 95 ? 1.987 20.125 -0.431 1 56.66 95 ASP A CA 1
ATOM 756 C C . ASP A 1 95 ? 1.762 21.297 -1.369 1 56.66 95 ASP A C 1
ATOM 758 O O . ASP A 1 95 ? 1.456 22.406 -0.919 1 56.66 95 ASP A O 1
ATOM 762 N N . LYS A 1 96 ? 1.877 21.094 -2.514 1 55.62 96 LYS A N 1
ATOM 763 C CA . LYS A 1 96 ? 1.732 22.25 -3.383 1 55.62 96 LYS A CA 1
ATOM 764 C C . LYS A 1 96 ? 0.279 22.719 -3.449 1 55.62 96 LYS A C 1
ATOM 766 O O . LYS A 1 96 ? 0.005 23.906 -3.641 1 55.62 96 LYS A O 1
ATOM 771 N N . LYS A 1 97 ? -0.612 21.938 -3.207 1 50.88 97 LYS A N 1
ATOM 772 C CA . LYS A 1 97 ? -1.995 22.375 -3.359 1 50.88 97 LYS A CA 1
ATOM 773 C C . LYS A 1 97 ? -2.543 22.938 -2.049 1 50.88 97 LYS A C 1
ATOM 775 O O . LYS A 1 97 ? -3.523 23.688 -2.047 1 50.88 97 LYS A O 1
ATOM 780 N N . ALA A 1 98 ? -2.205 22.297 -1.032 1 48.66 98 ALA A N 1
ATOM 781 C CA . ALA A 1 98 ? -2.953 22.594 0.189 1 48.66 98 ALA A CA 1
ATOM 782 C C . ALA A 1 98 ? -2.596 23.969 0.74 1 48.66 98 ALA A C 1
ATOM 784 O O . ALA A 1 98 ? -3.131 24.391 1.767 1 48.66 98 ALA A O 1
ATOM 785 N N . LEU A 1 99 ? -1.26 24.312 0.793 1 42.66 99 LEU A N 1
ATOM 786 C CA . LEU A 1 99 ? -1.133 25.375 1.778 1 42.66 99 LEU A CA 1
ATOM 787 C C . LEU A 1 99 ? -2.045 26.547 1.431 1 42.66 99 LEU A C 1
ATOM 789 O O . LEU A 1 99 ? -1.92 27.141 0.356 1 42.66 99 LEU A O 1
ATOM 793 N N . PRO A 1 100 ? -3.258 26.422 1.841 1 42.94 100 PRO A N 1
ATOM 794 C CA . PRO A 1 100 ? -3.848 27.734 1.564 1 42.94 100 PRO A CA 1
ATOM 795 C C . PRO A 1 100 ? -2.82 28.875 1.601 1 42.94 100 PRO A C 1
ATOM 797 O O . PRO A 1 100 ? -2.574 29.516 0.582 1 42.94 100 PRO A O 1
ATOM 800 N N . GLY A 1 101 ? -3.014 29.859 2.758 1 37.03 101 GLY A N 1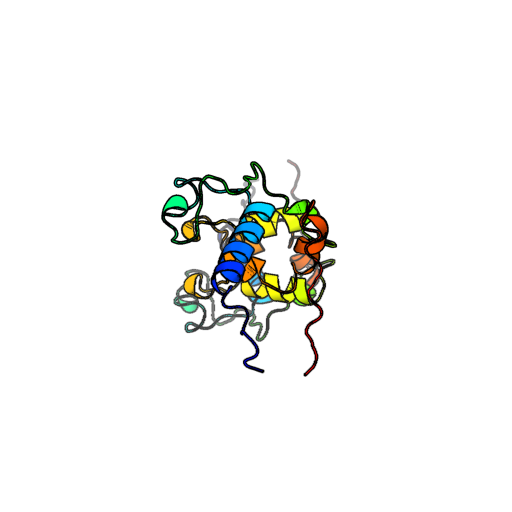
ATOM 801 C CA . GLY A 1 101 ? -2.463 31.141 3.17 1 37.03 101 GLY A CA 1
ATOM 802 C C . GLY A 1 101 ? -0.993 31.062 3.539 1 37.03 101 GLY A C 1
ATOM 803 O O . GLY A 1 101 ? -0.424 32.031 4.035 1 37.03 101 GLY A O 1
ATOM 804 N N . THR A 1 102 ? -0.409 30 4.09 1 36 102 THR A N 1
ATOM 805 C CA . THR A 1 102 ? 0.922 30.344 4.57 1 36 102 THR A CA 1
ATOM 806 C C . THR A 1 102 ? 1.85 30.672 3.406 1 36 102 THR A C 1
ATOM 808 O O . THR A 1 102 ? 2.229 29.797 2.635 1 36 102 THR A O 1
ATOM 811 N N . HIS A 1 103 ? 1.518 31.578 2.586 1 38.06 103 HIS A N 1
ATOM 812 C CA . HIS A 1 103 ? 2.529 32.438 1.955 1 38.06 103 HIS A CA 1
ATOM 813 C C . HIS A 1 103 ? 3.74 32.594 2.865 1 38.06 103 HIS A C 1
ATOM 815 O O . HIS A 1 103 ? 4 33.719 3.344 1 38.06 103 HIS A O 1
ATOM 821 N N . VAL A 1 104 ? 4.031 31.812 3.934 1 35.44 104 VAL A N 1
ATOM 822 C CA . VAL A 1 104 ? 5.324 32.25 4.469 1 35.44 104 VAL A CA 1
ATOM 823 C C . VAL A 1 104 ? 6.406 32.062 3.408 1 35.44 104 VAL A C 1
ATOM 825 O O . VAL A 1 104 ? 6.504 31 2.783 1 35.44 104 VAL A O 1
ATOM 828 N N . PRO A 1 105 ? 7.031 33.125 2.918 1 33.72 105 PRO A N 1
ATOM 829 C CA . PRO A 1 105 ? 8.148 33.188 1.976 1 33.72 105 PRO A CA 1
ATOM 830 C C . PRO A 1 105 ? 9.164 32.062 2.203 1 33.72 105 PRO A C 1
ATOM 832 O O . PRO A 1 105 ? 9.5 31.75 3.35 1 33.72 105 PRO A O 1
ATOM 835 N N . LEU A 1 106 ? 9.125 31.031 1.434 1 37.12 106 LEU A N 1
ATOM 836 C CA . LEU A 1 106 ? 10.297 30.156 1.432 1 37.12 106 LEU A CA 1
ATOM 837 C C . LEU A 1 106 ? 11.555 30.953 1.767 1 37.12 106 LEU A C 1
ATOM 839 O O . LEU A 1 106 ? 11.867 31.938 1.109 1 37.12 106 LEU A O 1
ATOM 843 N N . VAL A 1 107 ? 11.836 31.188 3.008 1 32.62 107 VAL A N 1
ATOM 844 C CA . VAL A 1 107 ? 13.109 31.844 3.277 1 32.62 107 VAL A CA 1
ATOM 845 C C . VAL A 1 107 ? 14.203 31.234 2.393 1 32.62 107 VAL A C 1
ATOM 847 O O . VAL A 1 107 ? 14.336 30.016 2.303 1 32.62 107 VAL A O 1
ATOM 850 N N . PRO A 1 108 ? 14.641 31.938 1.464 1 32.28 108 PRO A N 1
ATOM 851 C CA . PRO A 1 108 ? 15.75 31.547 0.595 1 32.28 108 PRO A CA 1
ATOM 852 C C . PRO A 1 108 ? 16.891 30.859 1.36 1 32.28 108 PRO A C 1
ATOM 854 O O . PRO A 1 108 ? 17.266 31.312 2.439 1 32.2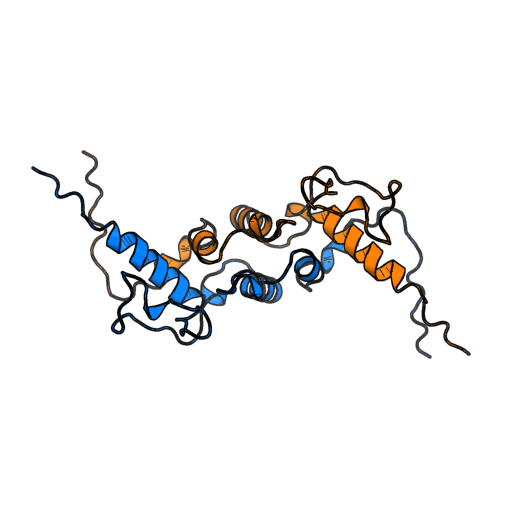8 108 PRO A O 1
ATOM 857 N N . ARG A 1 109 ? 16.891 29.562 1.323 1 33.91 109 ARG A N 1
ATOM 858 C CA . ARG A 1 109 ? 18.109 28.969 1.846 1 33.91 109 ARG A CA 1
ATOM 859 C C . ARG A 1 109 ? 19.344 29.781 1.462 1 33.91 109 ARG A C 1
ATOM 861 O O . ARG A 1 109 ? 19.625 29.953 0.276 1 33.91 109 ARG A O 1
ATOM 868 N N . ILE A 1 110 ? 19.625 30.703 2.271 1 29.73 110 ILE A N 1
ATOM 869 C CA . ILE A 1 110 ? 20.875 31.453 2.072 1 29.73 110 ILE A CA 1
ATOM 870 C C . ILE A 1 110 ? 22.031 30.484 1.835 1 29.73 110 ILE A C 1
ATOM 872 O O . ILE A 1 110 ? 22.297 29.609 2.662 1 29.73 110 ILE A O 1
ATOM 876 N N . SER A 1 111 ? 22.266 30.094 0.613 1 30.48 111 SER A N 1
ATOM 877 C CA . SER A 1 111 ? 23.578 29.594 0.224 1 30.48 111 SER A CA 1
ATOM 878 C C . SER A 1 111 ? 24.703 30.359 0.924 1 30.48 111 SER A C 1
ATOM 880 O O . SER A 1 111 ? 24.828 31.578 0.736 1 30.48 111 SER A O 1
ATOM 882 N N . GLY A 1 112 ? 24.984 30.031 2.227 1 23.05 112 GLY A N 1
ATOM 883 C CA . GLY A 1 112 ? 26.312 30.5 2.605 1 23.05 112 GLY A CA 1
ATOM 884 C C . GLY A 1 112 ? 27.406 30 1.682 1 23.05 112 GLY A C 1
ATOM 885 O O . GLY A 1 112 ? 27.219 29 0.985 1 23.05 112 GLY A O 1
ATOM 886 N N . MET B 1 1 ? 28.438 33.5 12.219 1 28.81 1 MET B N 1
ATOM 887 C CA . MET B 1 1 ? 27.062 33.5 11.742 1 28.81 1 MET B CA 1
ATOM 888 C C . MET B 1 1 ? 26.375 32.188 12.062 1 28.81 1 MET B C 1
ATOM 890 O O . MET B 1 1 ? 26.75 31.141 11.523 1 28.81 1 MET B O 1
ATOM 894 N N . ALA B 1 2 ? 26.172 31.969 13.32 1 32.78 2 ALA B N 1
ATOM 895 C CA . ALA B 1 2 ? 25.578 30.75 13.852 1 32.78 2 ALA B CA 1
ATOM 896 C C . ALA B 1 2 ? 24.297 30.375 13.086 1 32.78 2 ALA B C 1
ATOM 898 O O . ALA B 1 2 ? 23.359 31.188 13.008 1 32.78 2 ALA B O 1
ATOM 899 N N . THR B 1 3 ? 24.531 29.984 11.938 1 38.72 3 THR B N 1
ATOM 900 C CA . THR B 1 3 ? 23.375 29.594 11.148 1 38.72 3 THR B CA 1
ATOM 901 C C . THR B 1 3 ? 22.344 28.875 12.016 1 38.72 3 THR B C 1
ATOM 903 O O . THR B 1 3 ? 22.656 27.891 12.672 1 38.72 3 THR B O 1
ATOM 906 N N . LYS B 1 4 ? 21.531 29.688 12.734 1 41.09 4 LYS B N 1
ATOM 907 C CA . LYS B 1 4 ? 20.391 29.125 13.461 1 41.09 4 LYS B CA 1
ATOM 908 C C . LYS B 1 4 ? 19.734 28 12.672 1 41.09 4 LYS B C 1
ATOM 910 O O . LYS B 1 4 ? 19.266 28.203 11.547 1 41.09 4 LYS B O 1
ATOM 915 N N . ARG B 1 5 ? 20.328 26.875 12.641 1 41.19 5 ARG B N 1
ATOM 916 C CA . ARG B 1 5 ? 19.609 25.672 12.227 1 41.19 5 ARG B CA 1
ATOM 917 C C . ARG B 1 5 ? 18.125 25.766 12.57 1 41.19 5 ARG B C 1
ATOM 919 O O . ARG B 1 5 ? 17.766 26.219 13.648 1 41.19 5 ARG B O 1
ATOM 926 N N . PRO B 1 6 ? 17.281 26.078 11.562 1 41.41 6 PRO B N 1
ATOM 927 C CA . PRO B 1 6 ? 15.891 26.078 12.016 1 41.41 6 PRO B CA 1
ATOM 928 C C . PRO B 1 6 ? 15.625 25.031 13.102 1 41.41 6 PRO B C 1
ATOM 930 O O . PRO B 1 6 ? 16.094 23.891 12.992 1 41.41 6 PRO B O 1
ATOM 933 N N . LEU B 1 7 ? 15.664 25.203 14.352 1 40.47 7 LEU B N 1
ATOM 934 C CA . LEU B 1 7 ? 15.195 24.375 15.469 1 40.47 7 LEU B CA 1
ATOM 935 C C . LEU B 1 7 ? 13.953 23.578 15.078 1 40.47 7 LEU B C 1
ATOM 937 O O . LEU B 1 7 ? 13.328 22.938 15.922 1 40.47 7 LEU B O 1
ATOM 941 N N . PHE B 1 8 ? 13.078 23.922 14.125 1 41.94 8 PHE B N 1
ATOM 942 C CA . PHE B 1 8 ? 11.719 23.453 13.867 1 41.94 8 PHE B CA 1
ATOM 943 C C . PHE B 1 8 ? 11.703 21.953 13.578 1 41.94 8 PHE B C 1
ATOM 945 O O . PHE B 1 8 ? 11.266 21.547 12.5 1 41.94 8 PHE B O 1
ATOM 952 N N . HIS B 1 9 ? 12.578 21.219 13.914 1 54.22 9 HIS B N 1
ATOM 953 C CA . HIS B 1 9 ? 12.406 19.781 13.93 1 54.22 9 HIS B CA 1
ATOM 954 C C . HIS B 1 9 ? 10.945 19.406 14.164 1 54.22 9 HIS B C 1
ATOM 956 O O . HIS B 1 9 ? 10.422 18.5 13.516 1 54.22 9 HIS B O 1
ATOM 962 N N . GLY B 1 10 ? 10.336 20.156 15.234 1 55.38 10 GLY B N 1
ATOM 963 C CA . GLY B 1 10 ? 8.922 20.047 15.555 1 55.38 10 GLY B CA 1
ATOM 964 C C . GLY B 1 10 ? 8.016 20.359 14.383 1 55.38 10 GLY B C 1
ATOM 965 O O . GLY B 1 10 ? 6.988 19.703 14.195 1 55.38 10 GLY B O 1
ATOM 966 N N . ASP B 1 11 ? 8.531 21.188 13.383 1 71.31 11 ASP B N 1
ATOM 967 C CA . ASP B 1 11 ? 7.758 21.641 12.234 1 71.31 11 ASP B CA 1
ATOM 968 C C . ASP B 1 11 ? 7.672 20.547 11.164 1 71.31 11 ASP B C 1
ATOM 970 O O . ASP B 1 11 ? 6.621 20.359 10.547 1 71.31 11 ASP B O 1
ATOM 974 N N . SER B 1 12 ? 8.766 19.703 11.312 1 78.19 12 SER B N 1
ATOM 975 C CA . SER B 1 12 ? 8.75 18.641 10.328 1 78.19 12 SER B CA 1
ATOM 976 C C . SER B 1 12 ? 7.742 17.547 10.703 1 78.19 12 SER B C 1
ATOM 978 O O . SER B 1 12 ? 7.008 17.047 9.844 1 78.19 12 SER B O 1
ATOM 980 N N . GLU B 1 13 ? 7.711 17.297 12.055 1 82.5 13 GLU B N 1
ATOM 981 C CA . GLU B 1 13 ? 6.77 16.281 12.523 1 82.5 13 GLU B CA 1
ATOM 982 C C . GLU B 1 13 ? 5.328 16.734 12.328 1 82.5 13 GLU B C 1
ATOM 984 O O . GLU B 1 13 ? 4.473 15.945 11.922 1 82.5 13 GLU B O 1
ATOM 989 N N . ILE B 1 14 ? 5.109 17.938 12.68 1 83.56 14 ILE B N 1
ATOM 990 C CA . ILE B 1 14 ? 3.773 18.516 12.508 1 83.56 14 ILE B CA 1
ATOM 991 C C . ILE B 1 14 ? 3.422 18.547 11.023 1 83.56 14 ILE B C 1
ATOM 993 O O . ILE B 1 14 ? 2.305 18.203 10.633 1 83.56 14 ILE B O 1
ATOM 997 N N . ASP B 1 15 ? 4.445 18.969 10.273 1 84.19 15 ASP B N 1
ATOM 998 C CA . ASP B 1 15 ? 4.215 19 8.828 1 84.19 15 ASP B CA 1
ATOM 999 C C . ASP B 1 15 ? 3.828 17.625 8.305 1 84.19 15 ASP B C 1
ATOM 1001 O O . ASP B 1 15 ? 2.949 17.5 7.449 1 84.19 15 ASP B O 1
ATOM 1005 N N . GLN B 1 16 ? 4.445 16.672 8.836 1 86 16 GLN B N 1
ATOM 1006 C CA . GLN B 1 16 ? 4.152 15.297 8.438 1 86 16 GLN B CA 1
ATOM 1007 C C . GLN B 1 16 ? 2.748 14.891 8.867 1 86 16 GLN B C 1
ATOM 1009 O O . GLN B 1 16 ? 2.012 14.273 8.094 1 86 16 GLN B O 1
ATOM 1014 N N . LEU B 1 17 ? 2.439 15.289 10.055 1 89.12 17 LEU B N 1
ATOM 1015 C CA . LEU B 1 17 ? 1.105 14.977 10.547 1 89.12 17 LEU B CA 1
ATOM 1016 C C . LEU B 1 17 ? 0.034 15.641 9.688 1 89.12 17 LEU B C 1
ATOM 1018 O O . LEU B 1 17 ? -0.975 15.016 9.352 1 89.12 17 LEU B O 1
ATOM 1022 N N . PHE B 1 18 ? 0.264 16.812 9.32 1 87.06 18 PHE B N 1
ATOM 1023 C CA . PHE B 1 18 ? -0.705 17.531 8.5 1 87.06 18 PHE B CA 1
ATOM 1024 C C . PHE B 1 18 ? -0.818 16.891 7.121 1 87.06 18 PHE B C 1
ATOM 1026 O O . PHE B 1 18 ? -1.916 16.781 6.574 1 87.06 18 PHE B O 1
ATOM 1033 N N . ARG B 1 19 ? 0.27 16.484 6.605 1 86.75 19 ARG B N 1
ATOM 1034 C CA . ARG B 1 19 ? 0.26 15.805 5.316 1 86.75 19 ARG B CA 1
ATOM 1035 C C . ARG B 1 19 ? -0.589 14.539 5.375 1 86.75 19 ARG B C 1
ATOM 1037 O O . ARG B 1 19 ? -1.43 14.312 4.504 1 86.75 19 ARG B O 1
ATOM 1044 N N . ILE B 1 20 ? -0.421 13.805 6.355 1 92.25 20 ILE B N 1
ATOM 1045 C CA . ILE B 1 20 ? -1.154 12.555 6.523 1 92.25 20 ILE B CA 1
ATOM 1046 C C . ILE B 1 20 ? -2.641 12.844 6.711 1 92.25 20 ILE B C 1
ATOM 1048 O O . ILE B 1 20 ? -3.488 12.234 6.051 1 92.25 20 ILE B O 1
ATOM 1052 N N . PHE B 1 21 ? -2.906 13.836 7.582 1 92.19 21 PHE B N 1
ATOM 1053 C CA . PHE B 1 21 ? -4.301 14.148 7.875 1 92.19 21 PHE B CA 1
ATOM 1054 C C . PHE B 1 21 ? -5.004 14.711 6.645 1 92.19 21 PHE B C 1
ATOM 1056 O O . PHE B 1 21 ? -6.184 14.445 6.422 1 92.19 21 PHE B O 1
ATOM 1063 N N . ARG B 1 22 ? -4.32 15.438 5.895 1 90.56 22 ARG B N 1
ATOM 1064 C CA . ARG B 1 22 ? -4.895 15.992 4.672 1 90.56 22 ARG B CA 1
ATOM 1065 C C . ARG B 1 22 ? -5.262 14.883 3.688 1 90.56 22 ARG B C 1
ATOM 1067 O O . ARG B 1 22 ? -6.316 14.93 3.055 1 90.56 22 ARG B O 1
ATOM 1074 N N . VAL B 1 23 ? -4.41 13.977 3.543 1 93.81 23 VAL B N 1
ATOM 1075 C CA . VAL B 1 23 ? -4.594 12.922 2.557 1 93.81 23 VAL B CA 1
ATOM 1076 C C . VAL B 1 23 ? -5.602 11.898 3.076 1 93.81 23 VAL B C 1
ATOM 1078 O O . VAL B 1 23 ? -6.477 11.445 2.334 1 93.81 23 VAL B O 1
ATOM 1081 N N . LEU B 1 24 ? -5.523 11.555 4.383 1 94.94 24 LEU B N 1
ATOM 1082 C CA . LEU B 1 24 ? -6.289 10.422 4.879 1 94.94 24 LEU B CA 1
ATOM 1083 C C . LEU B 1 24 ? -7.465 10.891 5.73 1 94.94 24 LEU B C 1
ATOM 1085 O O . LEU B 1 24 ? -8.344 10.094 6.078 1 94.94 24 LEU B O 1
ATOM 1089 N N . GLY B 1 25 ? -7.465 12.133 6.043 1 93.75 25 GLY B N 1
ATOM 1090 C CA . GLY B 1 25 ? -8.43 12.648 7.004 1 93.75 25 GLY B CA 1
ATOM 1091 C C . GLY B 1 25 ? -7.902 12.672 8.422 1 93.75 25 GLY B C 1
ATOM 1092 O O . GLY B 1 25 ? -7.059 11.859 8.797 1 93.75 25 GLY B O 1
ATOM 1093 N N . THR B 1 26 ? -8.344 13.633 9.133 1 94.19 26 THR B N 1
ATOM 1094 C CA . THR B 1 26 ? -7.934 13.727 10.531 1 94.19 26 THR B CA 1
ATOM 1095 C C . THR B 1 26 ? -8.523 12.57 11.344 1 94.19 26 THR B C 1
ATOM 1097 O O . THR B 1 26 ? -9.742 12.43 11.43 1 94.19 26 THR B O 1
ATOM 1100 N N . PRO B 1 27 ? -7.68 11.82 11.953 1 93.81 27 PRO B N 1
ATOM 1101 C CA . PRO B 1 27 ? -8.203 10.648 12.656 1 93.81 27 PRO B CA 1
ATOM 1102 C C . PRO B 1 27 ? -8.711 10.977 14.055 1 93.81 27 PRO B C 1
ATOM 1104 O O . PRO B 1 27 ? -8.32 12 14.633 1 93.81 27 PRO B O 1
ATOM 1107 N N . THR B 1 28 ? -9.633 10.18 14.523 1 92.94 28 THR B N 1
ATOM 1108 C CA . THR B 1 28 ? -9.984 10.117 15.938 1 92.94 28 THR B CA 1
ATOM 1109 C C . THR B 1 28 ? -9.18 9.031 16.656 1 92.94 28 THR B C 1
ATOM 1111 O O . THR B 1 28 ? -8.445 8.273 16.016 1 92.94 28 THR B O 1
ATOM 1114 N N . ASP B 1 29 ? -9.383 8.961 17.922 1 93.06 29 ASP B N 1
ATOM 1115 C CA . ASP B 1 29 ? -8.68 7.941 18.688 1 93.06 29 ASP B CA 1
ATOM 1116 C C . ASP B 1 29 ? -9.172 6.543 18.312 1 93.06 29 ASP B C 1
ATOM 1118 O O . ASP B 1 29 ? -8.445 5.559 18.484 1 93.06 29 ASP B O 1
ATOM 1122 N N . ASP B 1 30 ? -10.312 6.398 17.766 1 93.56 30 ASP B N 1
ATOM 1123 C CA . ASP B 1 30 ? -10.836 5.105 17.328 1 93.56 30 ASP B CA 1
ATOM 1124 C C . ASP B 1 30 ? -10.102 4.605 16.094 1 93.56 30 ASP B C 1
ATOM 1126 O O . ASP B 1 30 ? -9.891 3.404 15.93 1 93.56 30 ASP B O 1
ATOM 1130 N N . ILE B 1 31 ? -9.68 5.504 15.273 1 90.94 31 ILE B N 1
ATOM 1131 C CA . ILE B 1 31 ? -9.062 5.18 13.992 1 90.94 31 ILE B CA 1
ATOM 1132 C C . ILE B 1 31 ? -7.555 5.02 14.18 1 90.94 31 ILE B C 1
ATOM 1134 O O . ILE B 1 31 ? -6.953 4.09 13.633 1 90.94 31 ILE B O 1
ATOM 1138 N N . TRP B 1 32 ? -7.066 5.934 14.922 1 92.81 32 TRP B N 1
ATOM 1139 C CA . TRP B 1 32 ? -5.645 5.914 15.25 1 92.81 32 TRP B CA 1
ATOM 1140 C C . TRP B 1 32 ? -5.434 6.102 16.75 1 92.81 32 TRP B C 1
ATOM 1142 O O . TRP B 1 32 ? -5.273 7.227 17.234 1 92.81 32 TRP B O 1
ATOM 1152 N N . PRO B 1 33 ? -5.391 4.992 17.391 1 91.12 33 PRO B N 1
ATOM 1153 C CA . PRO B 1 33 ? -5.293 5.09 18.844 1 91.12 33 PRO B CA 1
ATOM 1154 C C . PRO B 1 33 ? -4.047 5.844 19.312 1 91.12 33 PRO B C 1
ATOM 1156 O O . PRO B 1 33 ? -2.93 5.477 18.938 1 91.12 33 PRO B O 1
ATOM 1159 N N . GLY B 1 34 ? -4.258 6.918 20.172 1 90.56 34 GLY B N 1
ATOM 1160 C CA . GLY B 1 34 ? -3.154 7.688 20.719 1 90.56 34 GLY B CA 1
ATOM 1161 C C . GLY B 1 34 ? -2.832 8.93 19.906 1 90.56 34 GLY B C 1
ATOM 1162 O O . GLY B 1 34 ? -1.904 9.672 20.25 1 90.56 34 GLY B O 1
ATOM 1163 N N . VAL B 1 35 ? -3.578 9.086 18.859 1 90.25 35 VAL B N 1
ATOM 1164 C CA . VAL B 1 35 ? -3.281 10.211 17.969 1 90.25 35 VAL B CA 1
ATOM 1165 C C . VAL B 1 35 ? -3.367 11.516 18.75 1 90.25 35 VAL B C 1
ATOM 1167 O O . VAL B 1 35 ? -2.541 12.414 18.562 1 90.25 35 VAL B O 1
ATOM 1170 N N . THR B 1 36 ? -4.277 11.672 19.688 1 90.12 36 THR B N 1
ATOM 1171 C CA . THR B 1 36 ? -4.477 12.914 20.422 1 90.12 36 THR B CA 1
ATOM 1172 C C . THR B 1 36 ? -3.451 13.039 21.547 1 90.12 36 THR B C 1
ATOM 1174 O O . THR B 1 36 ? -3.367 14.078 22.203 1 90.12 36 THR B O 1
ATOM 1177 N N . GLN B 1 37 ? -2.701 12.008 21.734 1 91.56 37 GLN B N 1
ATOM 1178 C CA . GLN B 1 37 ? -1.69 12.023 22.781 1 91.56 37 GLN B CA 1
ATOM 1179 C C . GLN B 1 37 ? -0.306 12.305 22.219 1 91.56 37 GLN B C 1
ATOM 1181 O O . GLN B 1 37 ? 0.672 12.398 22.953 1 91.56 37 GLN B O 1
ATOM 1186 N N . LEU B 1 38 ? -0.313 12.406 21 1 87.44 38 LEU B N 1
ATOM 1187 C CA . LEU B 1 38 ? 0.968 12.719 20.375 1 87.44 38 LEU B CA 1
ATOM 1188 C C . LEU B 1 38 ? 1.51 14.047 20.891 1 87.44 38 LEU B C 1
ATOM 1190 O O . LEU B 1 38 ? 0.741 14.977 21.141 1 87.44 38 LEU B O 1
ATOM 1194 N N . LYS B 1 39 ? 2.789 14.156 21.062 1 86 39 LYS B N 1
ATOM 1195 C CA . LYS B 1 39 ? 3.455 15.32 21.641 1 86 39 LYS B CA 1
ATOM 1196 C C . LYS B 1 39 ? 3.1 16.594 20.875 1 86 39 LYS B C 1
ATOM 1198 O O . LYS B 1 39 ? 2.871 17.641 21.469 1 86 39 LYS B O 1
ATOM 1203 N N . ASP B 1 40 ? 2.973 16.516 19.562 1 80.88 40 ASP B N 1
ATOM 1204 C CA . ASP B 1 40 ? 2.789 17.719 18.734 1 80.88 40 ASP B CA 1
ATOM 1205 C C . ASP B 1 40 ? 1.334 17.859 18.297 1 80.88 40 ASP B C 1
ATOM 1207 O O . ASP B 1 40 ? 0.998 18.781 17.547 1 80.88 40 ASP B O 1
ATOM 1211 N N . TYR B 1 41 ? 0.58 17.016 18.812 1 85.06 41 TYR B N 1
ATOM 1212 C CA . TYR B 1 41 ? -0.82 17.125 18.422 1 85.06 41 TYR B CA 1
ATOM 1213 C C . TYR B 1 41 ? -1.517 18.25 19.172 1 85.06 41 TYR B C 1
ATOM 1215 O O . TYR B 1 41 ? -1.369 18.375 20.391 1 85.06 41 TYR B O 1
ATOM 1223 N N . LYS B 1 42 ? -2.229 19.094 18.438 1 84.19 42 LYS B N 1
ATOM 1224 C CA . LYS B 1 42 ? -3.041 20.156 19.016 1 84.19 42 LYS B CA 1
ATOM 1225 C C . LYS B 1 42 ? -4.477 20.094 18.5 1 84.19 42 LYS B C 1
ATOM 1227 O O . LYS B 1 42 ? -4.707 19.828 17.328 1 84.19 42 LYS B O 1
ATOM 1232 N N . GLN B 1 43 ? -5.391 20.438 19.438 1 83.94 43 GLN B N 1
ATOM 1233 C CA . GLN B 1 43 ? -6.805 20.406 19.078 1 83.94 43 GLN B CA 1
ATOM 1234 C C . GLN B 1 43 ? -7.141 21.531 18.094 1 83.94 43 GLN B C 1
ATOM 1236 O O . GLN B 1 43 ? -8.156 21.484 17.406 1 83.94 43 GLN B O 1
ATOM 1241 N N . THR B 1 44 ? -6.262 22.516 18.062 1 85.31 44 THR B N 1
ATOM 1242 C CA . THR B 1 44 ? -6.523 23.672 17.219 1 85.31 44 THR B CA 1
ATOM 1243 C C . THR B 1 44 ? -6.047 23.422 15.781 1 85.31 44 THR B C 1
ATOM 1245 O O . THR B 1 44 ? -6.254 24.25 14.898 1 85.31 44 THR B O 1
ATOM 1248 N N . PHE B 1 45 ? -5.465 22.266 15.516 1 84.06 45 PHE B N 1
ATOM 1249 C CA . PHE B 1 45 ? -5.004 21.922 14.18 1 84.06 45 PHE B CA 1
ATOM 1250 C C . PHE B 1 45 ? -6.172 21.828 13.203 1 84.06 45 PHE B C 1
ATOM 1252 O O . PHE B 1 45 ? -7.273 21.438 13.586 1 84.06 45 PHE B O 1
ATOM 1259 N N . PRO B 1 46 ? -5.832 22.297 11.977 1 88.56 46 PRO B N 1
ATOM 1260 C CA . PRO B 1 46 ? -6.844 22.031 10.953 1 88.56 46 PRO B CA 1
ATOM 1261 C C . PRO B 1 46 ? -7.27 20.578 10.898 1 88.56 46 PRO B C 1
ATOM 1263 O O . PRO B 1 46 ? -6.438 19.672 11.078 1 88.56 46 PRO B O 1
ATOM 1266 N N . LYS B 1 47 ? -8.578 20.406 10.719 1 90.75 47 LYS B N 1
ATOM 1267 C CA . LYS B 1 47 ? -9.125 19.062 10.617 1 90.75 47 LYS B CA 1
ATOM 1268 C C . LYS B 1 47 ? -9.75 18.828 9.242 1 90.75 47 LYS B C 1
ATOM 1270 O O . LYS B 1 47 ? -10.438 19.688 8.711 1 90.75 47 LYS B O 1
ATOM 1275 N N . TRP B 1 48 ? -9.391 17.672 8.703 1 91.88 48 TRP B N 1
ATOM 1276 C CA . TRP B 1 48 ? -9.992 17.219 7.453 1 91.88 48 TRP B CA 1
ATOM 1277 C C . TRP B 1 48 ? -10.945 16.062 7.695 1 91.88 48 TRP B C 1
ATOM 1279 O O . TRP B 1 48 ? -10.547 15.031 8.25 1 91.88 48 TRP B O 1
ATOM 1289 N N . LYS B 1 49 ? -12.172 16.172 7.301 1 86.69 49 LYS B N 1
ATOM 1290 C CA . LYS B 1 49 ? -13.18 15.141 7.543 1 86.69 49 LYS B CA 1
ATOM 1291 C C . LYS B 1 49 ? -12.914 13.906 6.68 1 86.69 49 LYS B C 1
ATOM 1293 O O . LYS B 1 49 ? -12.969 12.773 7.172 1 86.69 49 LYS B O 1
ATOM 1298 N N . LYS B 1 50 ? -12.742 14.211 5.383 1 86.5 50 LYS B N 1
ATOM 1299 C CA . LYS B 1 50 ? -12.398 13.133 4.453 1 86.5 50 LYS B CA 1
ATOM 1300 C C . LYS B 1 50 ? -11.039 13.375 3.803 1 86.5 50 LYS B C 1
ATOM 1302 O O . LYS B 1 50 ? -10.695 14.516 3.475 1 86.5 50 LYS B O 1
ATOM 1307 N N . GLY B 1 51 ? -10.43 12.367 3.705 1 85.62 51 GLY B N 1
ATOM 1308 C CA . GLY B 1 51 ? -9.141 12.5 3.039 1 85.62 51 GLY B CA 1
ATOM 1309 C C . GLY B 1 51 ? -9.266 12.836 1.566 1 85.62 51 GLY B C 1
ATOM 1310 O O . GLY B 1 51 ? -10.32 12.648 0.965 1 85.62 51 GLY B O 1
ATOM 1311 N N . SER B 1 52 ? -8.273 13.43 1 1 89.31 52 SER B N 1
ATOM 1312 C CA . SER B 1 52 ? -8.219 13.828 -0.402 1 89.31 52 SER B CA 1
ATOM 1313 C C . SER B 1 52 ? -7.25 12.953 -1.191 1 89.31 52 SER B C 1
ATOM 1315 O O . SER B 1 52 ? -6.527 13.453 -2.061 1 89.31 52 SER B O 1
ATOM 1317 N N . LEU B 1 53 ? -7.289 11.703 -0.858 1 92.31 53 LEU B N 1
ATOM 1318 C CA . LEU B 1 53 ? -6.332 10.844 -1.543 1 92.31 53 LEU B CA 1
ATOM 1319 C C . LEU B 1 53 ? -6.469 10.977 -3.057 1 92.31 53 LEU B C 1
ATOM 1321 O O . LEU B 1 53 ? -5.465 11.055 -3.77 1 92.31 53 LEU B O 1
ATOM 1325 N N . CYS B 1 54 ? -7.652 11.039 -3.553 1 88.69 54 CYS B N 1
ATOM 1326 C CA . CYS B 1 54 ? -7.918 11.148 -4.984 1 88.69 54 CYS B CA 1
ATOM 1327 C C . CYS B 1 54 ? -7.258 12.391 -5.566 1 88.69 54 CYS B C 1
ATOM 1329 O O . CYS B 1 54 ? -6.762 12.359 -6.695 1 88.69 54 CYS B O 1
ATOM 1331 N N . ASP B 1 55 ? -7.234 13.438 -4.781 1 87.5 55 ASP B N 1
ATOM 1332 C CA . ASP B 1 55 ? -6.668 14.695 -5.238 1 87.5 55 ASP B CA 1
ATOM 1333 C C . ASP B 1 55 ? -5.145 14.703 -5.094 1 87.5 55 ASP B C 1
ATOM 1335 O O . ASP B 1 55 ? -4.461 15.539 -5.684 1 87.5 55 ASP B O 1
ATOM 1339 N N . SER B 1 56 ? -4.73 13.805 -4.367 1 87.25 56 SER B N 1
ATOM 1340 C CA . SER B 1 56 ? -3.314 13.812 -4.016 1 87.25 56 SER B CA 1
ATOM 1341 C C . SER B 1 56 ? -2.512 12.891 -4.93 1 87.25 56 SER B C 1
ATOM 1343 O O . SER B 1 56 ? -1.279 12.883 -4.883 1 87.25 56 SER B O 1
ATOM 1345 N N . VAL B 1 57 ? -3.221 12.109 -5.633 1 87.06 57 VAL B N 1
ATOM 1346 C CA . VAL B 1 57 ? -2.527 11.125 -6.465 1 87.06 57 VAL B CA 1
ATOM 1347 C C . VAL B 1 57 ? -2.613 11.539 -7.934 1 87.06 57 VAL B C 1
ATOM 1349 O O . VAL B 1 57 ? -3.572 12.203 -8.344 1 87.06 57 VAL B O 1
ATOM 1352 N N . LYS B 1 58 ? -1.525 11.211 -8.648 1 76.88 58 LYS B N 1
ATOM 1353 C CA . LYS B 1 58 ? -1.457 11.508 -10.07 1 76.88 58 LYS B CA 1
ATOM 1354 C C . LYS B 1 58 ? -1.521 10.234 -10.906 1 76.88 58 LYS B C 1
ATOM 1356 O O . LYS B 1 58 ? -0.931 9.219 -10.539 1 76.88 58 LYS B O 1
ATOM 1361 N N . ASN B 1 59 ? -2.299 10.312 -12 1 79.56 59 ASN B N 1
ATOM 1362 C CA . ASN B 1 59 ? -2.291 9.281 -13.031 1 79.56 59 ASN B CA 1
ATOM 1363 C C . ASN B 1 59 ? -2.697 7.922 -12.469 1 79.56 59 ASN B C 1
ATOM 1365 O O . ASN B 1 59 ? -2.104 6.902 -12.82 1 79.56 59 ASN B O 1
ATOM 1369 N N . LEU B 1 60 ? -3.529 7.977 -11.547 1 86.38 60 LEU B N 1
ATOM 1370 C CA . LEU B 1 60 ? -4.039 6.727 -10.984 1 86.38 60 LEU B CA 1
ATOM 1371 C C . LEU B 1 60 ? -5.551 6.629 -11.164 1 86.38 60 LEU B C 1
ATOM 1373 O O . LEU B 1 60 ? -6.281 7.566 -10.836 1 86.38 60 LEU B O 1
ATOM 1377 N N . GLY B 1 61 ? -6.008 5.652 -11.812 1 89.44 61 GLY B N 1
ATOM 1378 C CA . GLY B 1 61 ? -7.434 5.445 -12.008 1 89.44 61 GLY B CA 1
ATOM 1379 C C . GLY B 1 61 ? -8.164 5.094 -10.727 1 89.44 61 GLY B C 1
ATOM 1380 O O . GLY B 1 61 ? -7.559 5.055 -9.648 1 89.44 61 GLY B O 1
ATOM 1381 N N . GLU B 1 62 ? -9.453 4.871 -10.836 1 92.81 62 GLU B N 1
ATOM 1382 C CA . GLU B 1 62 ? -10.32 4.621 -9.688 1 92.81 62 GLU B CA 1
ATOM 1383 C C . GLU B 1 62 ? -9.875 3.379 -8.922 1 92.81 62 GLU B C 1
ATOM 1385 O O . GLU B 1 62 ? -9.836 3.385 -7.688 1 92.81 62 GLU B O 1
ATOM 1390 N N . ASP B 1 63 ? -9.523 2.35 -9.633 1 93.88 63 ASP B N 1
ATOM 1391 C CA . ASP B 1 63 ? -9.086 1.118 -8.984 1 93.88 63 ASP B CA 1
ATOM 1392 C C . ASP B 1 63 ? -7.758 1.324 -8.266 1 93.88 63 ASP B C 1
ATOM 1394 O O . ASP B 1 63 ? -7.543 0.778 -7.176 1 93.88 63 ASP B O 1
ATOM 1398 N N . GLY B 1 64 ? -6.906 2.021 -8.883 1 94.19 64 GLY B N 1
ATOM 1399 C CA . GLY B 1 64 ? -5.633 2.312 -8.242 1 94.19 64 GLY B CA 1
ATOM 1400 C C . GLY B 1 64 ? -5.777 3.119 -6.969 1 94.19 64 GLY B C 1
ATOM 1401 O O . GLY B 1 64 ? -5.109 2.836 -5.969 1 94.19 64 GLY B O 1
ATOM 1402 N N . ILE B 1 65 ? -6.68 4.094 -7.027 1 94.38 65 ILE B N 1
ATOM 1403 C CA . ILE B 1 65 ? -6.941 4.914 -5.848 1 94.38 65 ILE B CA 1
ATOM 1404 C C . ILE B 1 65 ? -7.539 4.051 -4.742 1 94.38 65 ILE B C 1
ATOM 1406 O O . ILE B 1 65 ? -7.152 4.168 -3.576 1 94.38 65 ILE B O 1
ATOM 1410 N N . ASP B 1 66 ? -8.469 3.238 -5.125 1 96.38 66 ASP B N 1
ATOM 1411 C CA . ASP B 1 66 ? -9.078 2.35 -4.145 1 96.38 66 ASP B CA 1
ATOM 1412 C C . ASP B 1 66 ? -8.039 1.436 -3.502 1 96.38 66 ASP B C 1
ATOM 1414 O O . ASP B 1 66 ? -8.023 1.264 -2.281 1 96.38 66 ASP B O 1
ATOM 1418 N N . LEU B 1 67 ? -7.164 0.826 -4.293 1 96.44 67 LEU B N 1
ATOM 1419 C CA . LEU B 1 67 ? -6.098 -0.032 -3.785 1 96.44 67 LEU B CA 1
ATOM 1420 C C . LEU B 1 67 ? -5.191 0.735 -2.828 1 96.44 67 LEU B C 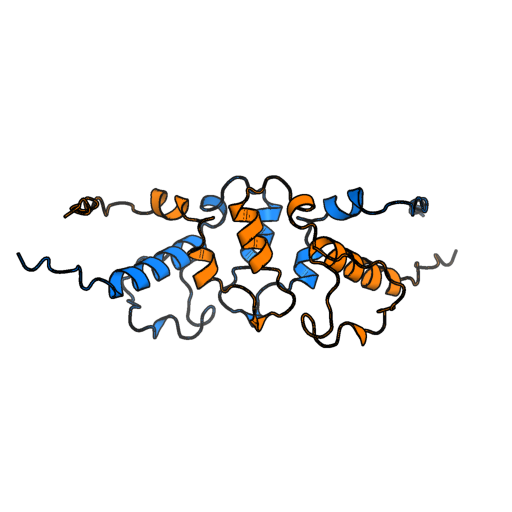1
ATOM 1422 O O . LEU B 1 67 ? -4.895 0.256 -1.731 1 96.44 67 LEU B O 1
ATOM 1426 N N . LEU B 1 68 ? -4.84 1.893 -3.248 1 96.19 68 LEU B N 1
ATOM 1427 C CA . LEU B 1 68 ? -3.93 2.695 -2.438 1 96.19 68 LEU B CA 1
ATOM 1428 C C . LEU B 1 68 ? -4.582 3.082 -1.113 1 96.19 68 LEU B C 1
ATOM 1430 O O . LEU B 1 68 ? -3.92 3.096 -0.072 1 96.19 68 LEU B O 1
ATOM 1434 N N . ALA B 1 69 ? -5.797 3.434 -1.145 1 96.69 69 ALA B N 1
ATOM 1435 C CA . ALA B 1 69 ? -6.535 3.768 0.071 1 96.69 69 ALA B CA 1
ATOM 1436 C C . ALA B 1 69 ? -6.508 2.609 1.064 1 96.69 69 ALA B C 1
ATOM 1438 O O . ALA B 1 69 ? -6.367 2.822 2.271 1 96.69 69 ALA B O 1
ATOM 1439 N N . LYS B 1 70 ? -6.594 1.462 0.568 1 97.81 70 LYS B N 1
ATOM 1440 C CA . LYS B 1 70 ? -6.602 0.277 1.422 1 97.81 70 LYS B CA 1
ATOM 1441 C C . LYS B 1 70 ? -5.203 -0.027 1.951 1 97.81 70 LYS B C 1
ATOM 1443 O O . LYS B 1 70 ? -5.055 -0.607 3.029 1 97.81 70 LYS B O 1
ATOM 1448 N N . CYS B 1 71 ? -4.27 0.342 1.199 1 97.69 71 CYS B N 1
ATOM 1449 C CA . CYS B 1 71 ? -2.885 0.159 1.625 1 97.69 71 CYS B CA 1
ATOM 1450 C C . CYS B 1 71 ? -2.508 1.168 2.703 1 97.69 71 CYS B C 1
ATOM 1452 O O . CYS B 1 71 ? -1.665 0.885 3.557 1 97.69 71 CYS B O 1
ATOM 1454 N N . LEU B 1 72 ? -3.084 2.334 2.748 1 96.75 72 LEU B N 1
ATOM 1455 C CA . LEU B 1 72 ? -2.623 3.445 3.572 1 96.75 72 LEU B CA 1
ATOM 1456 C C . LEU B 1 72 ? -3.525 3.631 4.789 1 96.75 72 LEU B C 1
ATOM 1458 O O . LEU B 1 72 ? -3.604 4.727 5.348 1 96.75 72 LEU B O 1
ATOM 1462 N N . VAL B 1 73 ? -4.141 2.639 5.223 1 95.5 73 VAL B N 1
ATOM 1463 C CA . VAL B 1 73 ? -4.957 2.709 6.43 1 95.5 73 VAL B CA 1
ATOM 1464 C C . VAL B 1 73 ? -4.059 2.92 7.648 1 95.5 73 VAL B C 1
ATOM 1466 O O . VAL B 1 73 ? -2.994 2.305 7.758 1 95.5 73 VAL B O 1
ATOM 1469 N N . TYR B 1 74 ? -4.531 3.826 8.617 1 93.69 74 TYR B N 1
ATOM 1470 C CA . TYR B 1 74 ? -3.752 4.188 9.797 1 93.69 74 TYR B CA 1
ATOM 1471 C C . TYR B 1 74 ? -3.373 2.949 10.602 1 93.69 74 TYR B C 1
ATOM 1473 O O . TYR B 1 74 ? -2.221 2.797 11.016 1 93.69 74 TYR B O 1
ATOM 1481 N N . ASN B 1 75 ? -4.348 2.131 10.836 1 92.56 75 ASN B N 1
ATOM 1482 C CA . ASN B 1 75 ? -4.125 0.917 11.617 1 92.56 75 ASN B CA 1
ATOM 1483 C C . ASN B 1 75 ? -3.543 -0.202 10.766 1 92.56 75 ASN B C 1
ATOM 1485 O O . ASN B 1 75 ? -4.207 -0.704 9.852 1 92.56 75 ASN B O 1
ATOM 1489 N N . PRO B 1 76 ? -2.396 -0.604 11.094 1 93.75 76 PRO B N 1
ATOM 1490 C CA . PRO B 1 76 ? -1.763 -1.628 10.266 1 93.75 76 PRO B CA 1
ATOM 1491 C C . PRO B 1 76 ? -2.57 -2.922 10.203 1 93.75 76 PRO B C 1
ATOM 1493 O O . PRO B 1 76 ? -2.539 -3.627 9.195 1 93.75 76 PRO B O 1
ATOM 1496 N N . ALA B 1 77 ? -3.285 -3.23 11.289 1 92.44 77 ALA B N 1
ATOM 1497 C CA . ALA B 1 77 ? -4.051 -4.473 11.344 1 92.44 77 ALA B CA 1
ATOM 1498 C C . ALA B 1 77 ? -5.23 -4.434 10.375 1 92.44 77 ALA B C 1
ATOM 1500 O O . ALA B 1 77 ? -5.797 -5.477 10.039 1 92.44 77 ALA B O 1
ATOM 1501 N N . LYS B 1 78 ? -5.59 -3.283 9.914 1 94.62 78 LYS B N 1
ATOM 1502 C CA . LYS B 1 78 ? -6.73 -3.119 9.023 1 94.62 78 LYS B CA 1
ATOM 1503 C C . LYS B 1 78 ? -6.277 -2.914 7.578 1 94.62 78 LYS B C 1
ATOM 1505 O O . LYS B 1 78 ? -7.102 -2.758 6.676 1 94.62 78 LYS B O 1
ATOM 1510 N N . ARG B 1 79 ? -4.957 -2.877 7.387 1 96.56 79 ARG B N 1
ATOM 1511 C CA . ARG B 1 79 ? -4.41 -2.689 6.047 1 96.56 79 ARG B CA 1
ATOM 1512 C C . ARG B 1 79 ? -4.574 -3.951 5.207 1 96.56 79 ARG B C 1
ATOM 1514 O O . ARG B 1 79 ? -4.52 -5.062 5.73 1 96.56 79 ARG B O 1
ATOM 1521 N N . ILE B 1 80 ? -4.762 -3.709 3.992 1 97.5 80 ILE B N 1
ATOM 1522 C CA . ILE B 1 80 ? -4.887 -4.812 3.045 1 97.5 80 ILE B CA 1
ATOM 1523 C C . ILE B 1 80 ? -3.578 -5.598 2.996 1 97.5 80 ILE B C 1
ATOM 1525 O O . ILE B 1 80 ? -2.492 -5.016 3.041 1 97.5 80 ILE B O 1
ATOM 1529 N N . SER B 1 81 ? -3.686 -6.918 2.941 1 94.94 81 SER B N 1
ATOM 1530 C CA . SER B 1 81 ? -2.504 -7.758 2.779 1 94.94 81 SER B CA 1
ATOM 1531 C C . SER B 1 81 ? -2.057 -7.809 1.323 1 94.94 81 SER B C 1
ATOM 1533 O O . SER B 1 81 ? -2.838 -7.508 0.418 1 94.94 81 SER B O 1
ATOM 1535 N N . ALA B 1 82 ? -0.847 -8.297 1.122 1 93.69 82 ALA B N 1
ATOM 1536 C CA . ALA B 1 82 ? -0.352 -8.469 -0.242 1 93.69 82 ALA B CA 1
ATOM 1537 C C . ALA B 1 82 ? -1.204 -9.469 -1.014 1 93.69 82 ALA B C 1
ATOM 1539 O O . ALA B 1 82 ? -1.516 -9.258 -2.188 1 93.69 82 ALA B O 1
ATOM 1540 N N . LYS B 1 83 ? -1.574 -10.523 -0.355 1 91.25 83 LYS B N 1
ATOM 1541 C CA . LYS B 1 83 ? -2.402 -11.555 -0.976 1 91.25 83 LYS B CA 1
ATOM 1542 C C . LYS B 1 83 ? -3.729 -10.977 -1.46 1 91.25 83 LYS B C 1
ATOM 1544 O O . LYS B 1 83 ? -4.105 -11.148 -2.621 1 91.25 83 LYS B O 1
ATOM 1549 N N . VAL B 1 84 ? -4.371 -10.305 -0.601 1 94.75 84 VAL B N 1
ATOM 1550 C CA . VAL B 1 84 ? -5.664 -9.734 -0.956 1 94.75 84 VAL B CA 1
ATOM 1551 C C . VAL B 1 84 ? -5.477 -8.617 -1.983 1 94.75 84 VAL B C 1
ATOM 1553 O O . VAL B 1 84 ? -6.27 -8.492 -2.922 1 94.75 84 VAL B O 1
ATOM 1556 N N . ALA B 1 85 ? -4.441 -7.805 -1.807 1 96.5 85 ALA B N 1
ATOM 1557 C CA . ALA B 1 85 ? -4.16 -6.703 -2.725 1 96.5 85 ALA B CA 1
ATOM 1558 C C . ALA B 1 85 ? -3.998 -7.211 -4.156 1 96.5 85 ALA B C 1
ATOM 1560 O O . ALA B 1 85 ? -4.508 -6.602 -5.098 1 96.5 85 ALA B O 1
ATOM 1561 N N . LEU B 1 86 ? -3.359 -8.359 -4.277 1 93.88 86 LEU B N 1
ATOM 1562 C CA . LEU B 1 86 ? -3.057 -8.844 -5.621 1 93.88 86 LEU B CA 1
ATOM 1563 C C . LEU B 1 86 ? -4.262 -9.555 -6.227 1 93.88 86 LEU B C 1
ATOM 1565 O O . LEU B 1 86 ? -4.238 -9.938 -7.398 1 93.88 86 LEU B O 1
ATOM 1569 N N . SER B 1 87 ? -5.328 -9.664 -5.492 1 92.5 87 SER B N 1
ATOM 1570 C CA . SER B 1 87 ? -6.617 -10.102 -6.02 1 92.5 87 SER B CA 1
ATOM 1571 C C . SER B 1 87 ? -7.516 -8.906 -6.336 1 92.5 87 SER B C 1
ATOM 1573 O O . SER B 1 87 ? -8.633 -9.078 -6.824 1 92.5 87 SER B O 1
ATOM 1575 N N . HIS B 1 88 ? -7.066 -7.738 -6.043 1 94.81 88 HIS B N 1
ATOM 1576 C CA . HIS B 1 88 ? -7.805 -6.504 -6.273 1 94.81 88 HIS B CA 1
ATOM 1577 C C . HIS B 1 88 ? -7.977 -6.234 -7.766 1 94.81 88 HIS B C 1
ATOM 1579 O O . HIS B 1 88 ? -7.082 -6.531 -8.562 1 94.81 88 HIS B O 1
ATOM 1585 N N . PRO B 1 89 ? -9.055 -5.594 -8.148 1 93.94 89 PRO B N 1
ATOM 1586 C CA . PRO B 1 89 ? -9.336 -5.332 -9.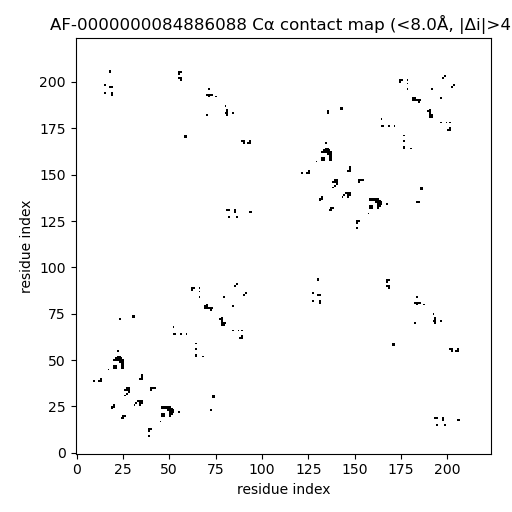562 1 93.94 89 PRO B CA 1
ATOM 1587 C C . PRO B 1 89 ? -8.227 -4.531 -10.242 1 93.94 89 PRO B C 1
ATOM 1589 O O . PRO B 1 89 ? -8.07 -4.605 -11.469 1 93.94 89 PRO B O 1
ATOM 1592 N N . TYR B 1 90 ? -7.5 -3.812 -9.57 1 92.06 90 TYR B N 1
ATOM 1593 C CA . TYR B 1 90 ? -6.395 -3.041 -10.125 1 92.06 90 TYR B CA 1
ATOM 1594 C C . TYR B 1 90 ? -5.441 -3.938 -10.906 1 92.06 90 TYR B C 1
ATOM 1596 O O . TYR B 1 90 ? -4.852 -3.51 -11.906 1 92.06 90 TYR B O 1
ATOM 1604 N N . PHE B 1 91 ? -5.332 -5.234 -10.508 1 91.75 91 PHE B N 1
ATOM 1605 C CA . PHE B 1 91 ? -4.367 -6.152 -11.094 1 91.75 91 PHE B CA 1
ATOM 1606 C C . PHE B 1 91 ? -5.055 -7.141 -12.031 1 91.75 91 PHE B C 1
ATOM 1608 O O . PHE B 1 91 ? -4.473 -8.156 -12.414 1 91.75 91 PHE B O 1
ATOM 1615 N N . ASP B 1 92 ? -6.246 -6.969 -12.352 1 85.5 92 ASP B N 1
ATOM 1616 C CA . ASP B 1 92 ? -7.008 -7.918 -13.156 1 85.5 92 ASP B CA 1
ATOM 1617 C C . ASP B 1 92 ? -6.371 -8.102 -14.531 1 85.5 92 ASP B C 1
ATOM 1619 O O . ASP B 1 92 ? -6.539 -9.148 -15.164 1 85.5 92 ASP B O 1
ATOM 1623 N N . ASP B 1 93 ? -5.621 -7.23 -14.984 1 75.38 93 ASP B N 1
ATOM 1624 C CA . ASP B 1 93 ? -5.043 -7.379 -16.312 1 75.38 93 ASP B CA 1
ATOM 1625 C C . ASP B 1 93 ? -3.746 -8.188 -16.266 1 75.38 93 ASP B C 1
ATOM 1627 O O . ASP B 1 93 ? -3.131 -8.445 -17.297 1 75.38 93 ASP B O 1
ATOM 1631 N N . LEU B 1 94 ? -3.209 -8.523 -15.086 1 68.81 94 LEU B N 1
ATOM 1632 C CA . LEU B 1 94 ? -1.992 -9.312 -14.93 1 68.81 94 LEU B CA 1
ATOM 1633 C C . LEU B 1 94 ? -2.152 -10.688 -15.57 1 68.81 94 LEU B C 1
ATOM 1635 O O . LEU B 1 94 ? -1.217 -11.195 -16.188 1 68.81 94 LEU B O 1
ATOM 1639 N N . ASP B 1 95 ? -3.139 -11.438 -15.211 1 56.78 95 ASP B N 1
ATOM 1640 C CA . ASP B 1 95 ? -3.34 -12.797 -15.711 1 56.78 95 ASP B CA 1
ATOM 1641 C C . ASP B 1 95 ? -3.355 -12.82 -17.234 1 56.78 95 ASP B C 1
ATOM 1643 O O . ASP B 1 95 ? -3.072 -13.852 -17.844 1 56.78 95 ASP B O 1
ATOM 1647 N N . LYS B 1 96 ? -3.623 -11.805 -17.766 1 55.78 96 LYS B N 1
ATOM 1648 C CA . LYS B 1 96 ? -3.705 -11.867 -19.234 1 55.78 96 LYS B CA 1
ATOM 1649 C C . LYS B 1 96 ? -2.318 -12.008 -19.844 1 55.78 96 LYS B C 1
ATOM 1651 O O . LYS B 1 96 ? -2.172 -12.594 -20.922 1 55.78 96 LYS B O 1
ATOM 1656 N N . LYS B 1 97 ? -1.333 -11.648 -19.234 1 51.16 97 LYS B N 1
ATOM 1657 C CA . LYS B 1 97 ? -0.024 -11.727 -19.875 1 51.16 97 LYS B CA 1
ATOM 1658 C C . LYS B 1 97 ? 0.664 -13.055 -19.578 1 51.16 97 LYS B C 1
ATOM 1660 O O . LYS B 1 97 ? 1.574 -13.461 -20.297 1 51.16 97 LYS B O 1
ATOM 1665 N N . ALA B 1 98 ? 0.518 -13.469 -18.422 1 48.69 98 ALA B N 1
ATOM 1666 C CA . ALA B 1 98 ? 1.399 -14.547 -18 1 48.69 98 ALA B CA 1
ATOM 1667 C C . ALA B 1 98 ? 1.037 -15.859 -18.688 1 48.69 98 ALA B C 1
ATOM 1669 O O . ALA B 1 98 ? 1.686 -16.891 -18.469 1 48.69 98 ALA B O 1
ATOM 1670 N N . LEU B 1 99 ? -0.293 -16.219 -18.734 1 42.47 99 LEU B N 1
ATOM 1671 C CA . LEU B 1 99 ? -0.353 -17.656 -18.953 1 42.47 99 LEU B CA 1
ATOM 1672 C C . LEU B 1 99 ? 0.414 -18.047 -20.219 1 42.47 99 LEU B C 1
ATOM 1674 O O . LEU B 1 99 ? 0.07 -17.609 -21.312 1 42.47 99 LEU B O 1
ATOM 1678 N N . PRO B 1 100 ? 1.674 -18.156 -20.047 1 42.97 100 PRO B N 1
ATOM 1679 C CA . PRO B 1 100 ? 2.123 -18.703 -21.328 1 42.97 100 PRO B CA 1
ATOM 1680 C C . PRO B 1 100 ? 1.054 -19.547 -22.016 1 42.97 100 PRO B C 1
ATOM 1682 O O . PRO B 1 100 ? 0.61 -19.203 -23.125 1 42.97 100 PRO B O 1
ATOM 1685 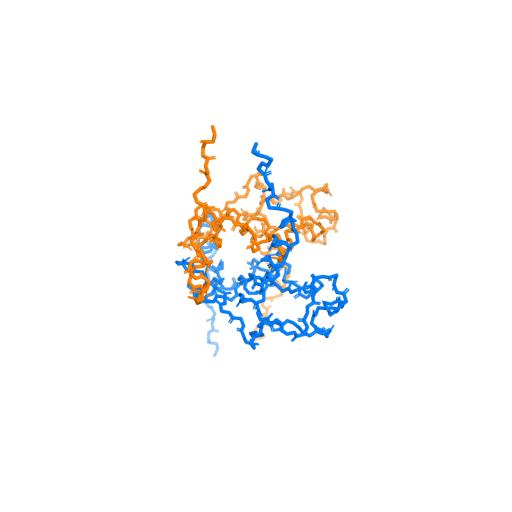N N . GLY B 1 101 ? 1.331 -21.047 -22 1 37.16 101 GLY B N 1
ATOM 1686 C CA . GLY B 1 101 ? 0.77 -22.234 -22.625 1 37.16 101 GLY B CA 1
ATOM 1687 C C . GLY B 1 101 ? -0.635 -22.547 -22.141 1 37.16 101 GLY B C 1
ATOM 1688 O O . GLY B 1 101 ? -1.193 -23.594 -22.484 1 37.16 101 GLY B O 1
ATOM 1689 N N . THR B 1 102 ? -1.08 -22.281 -20.906 1 36.19 102 THR B N 1
ATOM 1690 C CA . THR B 1 102 ? -2.371 -22.906 -20.672 1 36.19 102 THR B CA 1
ATOM 1691 C C . THR B 1 102 ? -3.449 -22.297 -21.562 1 36.19 102 THR B C 1
ATOM 1693 O O . THR B 1 102 ? -3.875 -21.156 -21.328 1 36.19 102 THR B O 1
ATOM 1696 N N . HIS B 1 103 ? -3.236 -22.172 -22.812 1 38 103 HIS B N 1
ATOM 1697 C CA . HIS B 1 103 ? -4.367 -22.266 -23.734 1 38 103 HIS B CA 1
ATOM 1698 C C . HIS B 1 103 ? -5.445 -23.203 -23.188 1 38 103 HIS B C 1
ATOM 1700 O O . HIS B 1 103 ? -5.719 -24.25 -23.766 1 38 103 HIS B O 1
ATOM 1706 N N . VAL B 1 104 ? -5.496 -23.609 -21.891 1 35.41 104 VAL B N 1
ATOM 1707 C CA . VAL B 1 104 ? -6.723 -24.391 -21.719 1 35.41 104 VAL B CA 1
ATOM 1708 C C . VAL B 1 104 ? -7.934 -23.5 -22 1 35.41 104 VAL B C 1
ATOM 1710 O O . VAL B 1 104 ? -8.031 -22.391 -21.484 1 35.41 104 VAL B O 1
ATOM 1713 N N . PRO B 1 105 ? -8.711 -23.75 -23.062 1 33.44 105 PRO B N 1
ATOM 1714 C CA . PRO B 1 105 ? -9.961 -23.094 -23.453 1 33.44 105 PRO B CA 1
ATOM 1715 C C . PRO B 1 105 ? -10.812 -22.688 -22.25 1 33.44 105 PRO B C 1
ATOM 1717 O O . PRO B 1 105 ? -10.953 -23.469 -21.297 1 33.44 105 PRO B O 1
ATOM 1720 N N . LEU B 1 106 ? -10.789 -21.469 -21.859 1 37.5 106 LEU B N 1
ATOM 1721 C CA . LEU B 1 106 ? -11.859 -21.047 -20.969 1 37.5 106 LEU B CA 1
ATOM 1722 C C . LEU B 1 106 ? -13.125 -21.844 -21.203 1 37.5 106 LEU B C 1
ATOM 1724 O O . LEU B 1 106 ? -13.617 -21.922 -22.344 1 37.5 106 LEU B O 1
ATOM 1728 N N . VAL B 1 107 ? -13.266 -23 -20.641 1 32.69 107 VAL B N 1
ATOM 1729 C CA . VAL B 1 107 ? -14.539 -23.688 -20.828 1 32.69 107 VAL B CA 1
ATOM 1730 C C . VAL B 1 107 ? -15.688 -22.703 -20.703 1 32.69 107 VAL B C 1
ATOM 1732 O O . VAL B 1 107 ? -15.727 -21.891 -19.766 1 32.69 107 VAL B O 1
ATOM 1735 N N . PRO B 1 108 ? -16.328 -22.406 -21.734 1 32.5 108 PRO B N 1
ATOM 1736 C CA . PRO B 1 108 ? -17.5 -21.547 -21.766 1 32.5 108 PRO B CA 1
ATOM 1737 C C . PRO B 1 108 ? -18.453 -21.812 -20.594 1 32.5 108 PRO B C 1
ATOM 1739 O O . PRO B 1 108 ? -18.688 -22.969 -20.234 1 32.5 108 PRO B O 1
ATOM 1742 N N . ARG B 1 109 ? -18.344 -21 -19.594 1 34.47 109 ARG B N 1
ATOM 1743 C CA . ARG B 1 109 ? -19.422 -21.109 -18.609 1 34.47 109 ARG B CA 1
ATOM 1744 C C . ARG B 1 109 ? -20.75 -21.391 -19.297 1 34.47 109 ARG B C 1
ATOM 1746 O O . ARG B 1 109 ? -21.234 -20.578 -20.094 1 34.47 109 ARG B O 1
ATOM 1753 N N . ILE B 1 110 ? -21 -22.609 -19.484 1 29.86 110 ILE B N 1
ATOM 1754 C CA . ILE B 1 110 ? -22.312 -22.984 -20 1 29.86 110 ILE B CA 1
ATOM 1755 C C . ILE B 1 110 ? -23.391 -22.281 -19.203 1 29.86 110 ILE B C 1
ATOM 1757 O O . ILE B 1 110 ? -23.453 -22.406 -17.969 1 29.86 110 ILE B O 1
ATOM 1761 N N . SER B 1 111 ? -23.781 -21.094 -19.578 1 30.94 111 SER B N 1
ATOM 1762 C CA . SER B 1 111 ? -25.094 -20.578 -19.203 1 30.94 111 SER B CA 1
ATOM 1763 C C . SER B 1 111 ? -26.156 -21.672 -19.219 1 30.94 111 SER B C 1
ATOM 1765 O O . SER B 1 111 ? -26.438 -22.266 -20.25 1 30.94 111 SER B O 1
ATOM 1767 N N . GLY B 1 112 ? -26.141 -22.531 -18.156 1 22.94 112 GLY B N 1
ATOM 1768 C CA . GLY B 1 112 ? -27.438 -23.203 -18.062 1 22.94 112 GLY B CA 1
ATOM 1769 C C . GLY B 1 112 ? -28.594 -22.219 -17.938 1 22.94 112 GLY B C 1
ATOM 1770 O O . GLY B 1 112 ? -28.406 -21.062 -17.562 1 22.94 112 GLY B O 1
#

InterPro domains:
  IPR000719 Protein kinase domain [PS50011] (1-91)
  IPR011009 Protein kinase-like domain superfamily [SSF56112] (1-95)
  IPR050108 Cyclin-dependent kinase [PTHR24056] (1-92)

Foldseek 3Di:
DPPPPPPVPVVVVVVVVVVLCQAAWDDDCVQPNCQCVDPSDDPPDDTGHGGPVVVVDPPADPQRSVLVNLQSRNDPVSHDDPVVSCVGPVNVCVVVPPPDPCPVPPPPPPPD/DPPPPPPPPVVVVVVVVVVLCQAAWDDDCVQPNCPCVDPSDDPPDDTGHGGPVVVVDPPADPQRSVLVNLQSRNDPVSHDDPVVSCVGPVNVCVVVPPPDPCPVPPPPPPPD

Secondary structure (DSSP, 8-state):
-------THHHHHHHHHHHHHHHH----TTTSTTGGGSTT--TTS---SS--HHHH-SS--HHHHHHHHHHT-SSGGGSPPHHHHTTSGGGTTSHHHH--S-----------/-------THHHHHHHHHHHHHHHH----TTTSTTGGGSTT--TTS---SS--HHHH-SS--HHHHHHHHHHT-SSGGGSPPHHHHTTSGGGTTSHHHH--S-----------

Organism: Ciona savignyi (NCBI:txid51511)

Nearest PDB structures (foldseek):
  1ke9-assembly1_A  TM=7.039E-01  e=4.476E-09  Homo sapiens
  1wcc-assembly1_A  TM=7.185E-01  e=5.755E-09  Homo sapiens
  5anj-assembly1_A  TM=7.028E-01  e=5.755E-09  Homo sapiens
  5osm-assembly1_A  TM=7.122E-01  e=8.934E-09  Homo sapiens
  3lfn-assembly1_A  TM=7.132E-01  e=1.387E-08  Homo sapiens

Sequence (224 aa):
MATKRPLFHGDSEIDQLFRIFRVLGTPTDDIWPGVTQLKDYKQTFPKWKKGSLCDSVKNLGEDGIDLLAKCLVYNPAKRISAKVALSHPYFDDLDKKALPGTHVPLVPRISGMATKRPLFHGDSEIDQLFRIFRVLGTPTDDIWPGVTQLKDYKQTFPKWKKGSLCDSVKNLGEDGIDLLAKCLVYNPAKRISAKVALSHPYFDDLDKKALPGTHVPLVPRISG

pLDDT: mean 77.39, std 22.71, range [22.94, 97.81]

Radius of gyration: 22.48 Å; Cα contacts (8 Å, |Δi|>4): 197; chains: 2; bounding box: 54×68×46 Å

Solvent-accessible surface area (backbone atoms only — not comparable to full-atom values): 13633 Å² total; per-residue (Å²): 127,78,69,75,62,78,78,51,66,68,49,52,54,46,49,48,50,48,52,46,21,48,37,64,16,47,73,49,53,86,57,33,74,57,54,80,66,37,90,78,51,57,90,84,51,90,76,31,88,61,39,37,49,76,79,42,53,74,70,58,55,73,50,47,47,53,52,48,54,38,54,47,33,78,38,69,91,73,26,57,48,39,73,61,53,63,68,32,76,63,37,63,69,38,66,73,68,57,58,77,78,74,73,66,71,76,71,70,78,72,80,122,128,80,71,74,61,80,76,54,63,66,50,51,54,45,48,48,48,48,52,46,21,48,36,65,15,48,72,51,54,89,58,33,74,58,54,80,66,38,90,79,51,56,90,84,52,89,76,30,89,63,39,37,49,76,78,44,53,75,70,58,55,73,50,47,46,52,53,48,53,37,56,47,33,80,39,68,90,73,27,57,47,41,72,59,53,62,68,32,75,62,37,60,69,37,67,71,69,59,57,76,78,71,74,64,71,76,70,71,76,71,79,122